Protein AF-A0A166VGP1-F1 (afdb_monomer)

Organism: NCBI:txid1759441

Foldseek 3Di:
DVLVVQLVPQVAQEDEDEPPDPDPLPDAAAREHANHAEYEYHEPVQQVQQRYAYANHAEYEYEYPDDPLVSNLVRHDAPSHVNHAEYEYEDDDLSNQVSVLVRCQQHQEYEYEDADDDPLVVLVSQQLFDPPPPPDPDDDPPPSRRRNLNHAEYEYAHYPDADDLQSVLVSLVVSVVSRRNHAEYAYAPVNVVPDDPVSVVSSVVRHHYHHDDPPDDPVCPPPPPDDD

Structure (mmCIF, N/CA/C/O backbone):
data_AF-A0A166VGP1-F1
#
_entry.id   AF-A0A166VGP1-F1
#
loop_
_atom_site.group_PDB
_atom_site.id
_atom_site.type_symbol
_atom_site.label_atom_id
_atom_site.label_alt_id
_atom_site.label_comp_id
_atom_site.label_asym_id
_atom_site.label_entity_id
_atom_site.label_seq_id
_atom_site.pdbx_PDB_ins_code
_atom_site.Cartn_x
_atom_site.Cartn_y
_atom_site.Cartn_z
_atom_site.occupancy
_atom_site.B_iso_or_equiv
_atom_site.auth_seq_id
_atom_site.auth_comp_id
_atom_site.auth_asym_id
_atom_site.auth_atom_id
_atom_site.pdbx_PDB_model_num
ATOM 1 N N . MET A 1 1 ? -25.774 3.492 18.528 1.00 59.16 1 MET A N 1
ATOM 2 C CA . MET A 1 1 ? -26.432 2.386 17.791 1.00 59.16 1 MET A CA 1
ATOM 3 C C . MET A 1 1 ? -25.504 1.661 16.819 1.00 59.16 1 MET A C 1
ATOM 5 O O . MET A 1 1 ? -25.372 0.458 16.980 1.00 59.16 1 MET A O 1
ATOM 9 N N . LEU A 1 2 ? -24.838 2.312 15.849 1.00 71.19 2 LEU A N 1
ATOM 10 C CA . LEU A 1 2 ? -23.921 1.588 14.941 1.00 71.19 2 LEU A CA 1
ATOM 11 C C . LEU A 1 2 ? -22.731 0.948 15.685 1.00 71.19 2 LEU A C 1
ATOM 13 O O . LEU A 1 2 ? -22.390 -0.198 15.416 1.00 71.19 2 LEU A O 1
ATOM 17 N N . GLY A 1 3 ? -22.141 1.663 16.650 1.00 71.94 3 GLY A N 1
ATOM 18 C CA . GLY A 1 3 ? -21.014 1.157 17.440 1.00 71.94 3 GLY A CA 1
ATOM 19 C C . GLY A 1 3 ? -21.340 -0.118 18.222 1.00 71.94 3 GLY A C 1
ATOM 20 O O . GLY A 1 3 ? -20.605 -1.094 18.119 1.00 71.94 3 GLY A O 1
ATOM 21 N N . ASP A 1 4 ? -22.469 -0.145 18.932 1.00 74.88 4 ASP A N 1
ATOM 22 C CA . ASP A 1 4 ? -22.885 -1.301 19.742 1.00 74.88 4 ASP A CA 1
ATOM 23 C C . ASP A 1 4 ? -23.141 -2.540 18.878 1.00 74.88 4 ASP A C 1
ATOM 25 O O . ASP A 1 4 ? -22.741 -3.649 19.229 1.00 74.88 4 ASP A O 1
ATOM 29 N N . PHE A 1 5 ? -23.748 -2.338 17.704 1.00 78.50 5 PHE A N 1
ATOM 30 C CA . PHE A 1 5 ? -23.967 -3.409 16.739 1.00 78.50 5 PHE A CA 1
ATOM 31 C C . PHE A 1 5 ? -22.644 -3.964 16.206 1.00 78.50 5 PHE A C 1
ATOM 33 O O . PHE A 1 5 ? -22.446 -5.174 16.203 1.00 78.50 5 PHE A O 1
ATOM 40 N N . LEU A 1 6 ? -21.716 -3.090 15.803 1.00 81.00 6 LEU A N 1
ATOM 41 C CA . LEU A 1 6 ? -20.400 -3.498 15.311 1.00 81.00 6 LEU A CA 1
ATOM 42 C C . LEU A 1 6 ? -19.598 -4.254 16.381 1.00 81.00 6 LEU A C 1
ATOM 44 O O . LEU A 1 6 ? -18.971 -5.264 16.068 1.00 81.00 6 LEU A O 1
ATOM 48 N N . MET A 1 7 ? -19.660 -3.819 17.641 1.00 82.00 7 MET A N 1
ATOM 49 C CA . MET A 1 7 ? -18.973 -4.484 18.756 1.00 82.00 7 MET A CA 1
ATOM 50 C C . MET A 1 7 ? -19.552 -5.866 19.093 1.00 82.00 7 MET A C 1
ATOM 52 O O . MET A 1 7 ? -18.820 -6.713 19.602 1.00 82.00 7 MET A O 1
ATOM 56 N N . ALA A 1 8 ? -20.823 -6.130 18.770 1.00 85.00 8 ALA A N 1
ATOM 57 C CA . ALA A 1 8 ? -21.433 -7.454 18.918 1.00 85.00 8 ALA A CA 1
ATOM 58 C C . ALA A 1 8 ? -20.976 -8.457 17.836 1.00 85.00 8 ALA A C 1
ATOM 60 O O . ALA A 1 8 ? -21.142 -9.669 17.992 1.00 85.00 8 ALA A O 1
ATOM 61 N N . LEU A 1 9 ? -20.375 -7.986 16.737 1.00 85.88 9 LEU A N 1
ATOM 62 C CA . LEU A 1 9 ? -19.904 -8.830 15.636 1.00 85.88 9 LEU A CA 1
ATOM 63 C C . LEU A 1 9 ? -18.488 -9.356 15.899 1.00 85.88 9 LEU A C 1
ATOM 65 O O . LEU A 1 9 ? -17.527 -9.018 15.209 1.00 85.88 9 LEU A O 1
ATOM 69 N N . HIS A 1 10 ? -18.342 -10.241 16.882 1.00 81.12 10 HIS A N 1
ATOM 70 C CA . HIS A 1 10 ? -17.031 -10.763 17.287 1.00 81.12 10 HIS A CA 1
ATOM 71 C C . HIS A 1 10 ? -16.282 -11.529 16.182 1.00 81.12 10 HIS A C 1
ATOM 73 O O . HIS A 1 10 ? -15.056 -11.596 16.218 1.00 81.12 10 HIS A O 1
ATOM 79 N N . SER A 1 11 ? -16.982 -12.083 15.189 1.00 87.94 11 SER A N 1
ATOM 80 C CA . SER A 1 11 ? -16.380 -12.789 14.046 1.00 87.94 11 SER A CA 1
ATOM 81 C C . SER A 1 11 ? -16.082 -11.883 12.844 1.00 87.94 11 SER A C 1
ATOM 83 O O . SER A 1 11 ? -15.680 -12.385 11.796 1.00 87.94 11 SER A O 1
ATOM 85 N N . LEU A 1 12 ? -16.284 -10.566 12.962 1.00 89.88 12 LEU A N 1
ATOM 86 C CA . LEU A 1 12 ? -16.054 -9.619 11.873 1.00 89.88 12 LEU A CA 1
ATOM 87 C C . LEU A 1 12 ? -14.556 -9.501 11.563 1.00 89.88 12 LEU A C 1
ATOM 89 O O . LEU A 1 12 ? -13.786 -8.961 12.355 1.00 89.88 12 LEU A O 1
ATOM 93 N N . THR A 1 13 ? -14.151 -9.988 10.391 1.00 91.44 13 THR A N 1
ATOM 94 C CA . THR A 1 13 ? -12.772 -9.884 9.883 1.00 91.44 13 THR A CA 1
ATOM 95 C C . THR A 1 13 ? -12.618 -8.834 8.786 1.00 91.44 13 THR A C 1
ATOM 97 O O . THR A 1 13 ? -11.510 -8.356 8.542 1.00 91.44 13 THR A O 1
ATOM 100 N N . HIS A 1 14 ? -13.722 -8.441 8.154 1.00 90.81 14 HIS A N 1
ATOM 101 C CA . HIS A 1 14 ? -13.762 -7.523 7.021 1.00 90.81 14 HIS A CA 1
ATOM 102 C C . HIS A 1 14 ? -14.869 -6.499 7.225 1.00 90.81 14 HIS A C 1
ATOM 104 O O . HIS A 1 14 ? -16.011 -6.876 7.485 1.00 90.81 14 HIS A O 1
ATOM 110 N N . 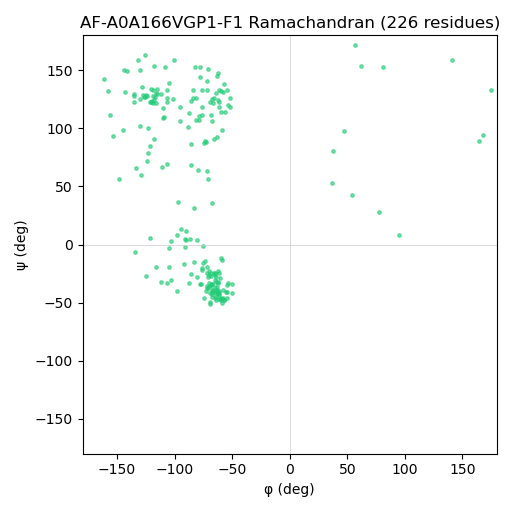LEU A 1 15 ? -14.546 -5.217 7.077 1.00 89.50 15 LEU A N 1
ATOM 111 C CA . LEU A 1 15 ? -15.508 -4.127 7.190 1.00 89.50 15 LEU A CA 1
ATOM 112 C C . LEU A 1 15 ? -15.306 -3.129 6.050 1.00 89.50 15 LEU A C 1
ATOM 114 O O . LEU A 1 15 ? -14.205 -2.626 5.836 1.00 89.50 15 LEU A O 1
ATOM 118 N N . GLU A 1 16 ? -16.385 -2.822 5.337 1.00 89.56 16 GLU A N 1
ATOM 119 C CA . GLU A 1 16 ? -16.427 -1.724 4.373 1.00 89.56 16 GLU A CA 1
ATOM 120 C C . GLU A 1 16 ? -17.435 -0.692 4.855 1.00 89.56 16 GLU A C 1
ATOM 122 O O . GLU A 1 16 ? -18.609 -1.010 5.043 1.00 89.56 16 GLU A O 1
ATOM 127 N N . LEU A 1 17 ? -16.978 0.540 5.051 1.00 84.94 17 LEU A N 1
ATOM 128 C CA . LEU A 1 17 ? -17.819 1.658 5.445 1.00 84.94 17 LEU A CA 1
ATOM 129 C C . LEU A 1 17 ? -17.821 2.690 4.331 1.00 84.94 17 LEU A C 1
ATOM 131 O O . LEU A 1 17 ? -16.766 3.106 3.856 1.00 84.94 17 LEU A O 1
ATOM 135 N N . ARG A 1 18 ? -19.026 3.108 3.949 1.00 78.69 18 ARG A N 1
ATOM 136 C CA . ARG A 1 18 ? -19.241 4.320 3.171 1.00 78.69 18 ARG A CA 1
ATOM 137 C C . ARG A 1 18 ? -19.905 5.333 4.079 1.00 78.69 18 ARG A C 1
ATOM 139 O O . ARG A 1 18 ? -21.056 5.149 4.475 1.00 78.69 18 ARG A O 1
ATOM 146 N N . VAL A 1 19 ? -19.152 6.351 4.449 1.00 66.31 19 VAL A N 1
ATOM 147 C CA . VAL A 1 19 ? -19.557 7.317 5.458 1.00 66.31 19 VAL A CA 1
ATOM 148 C C . VAL A 1 19 ? -20.177 8.499 4.735 1.00 66.31 19 VAL A C 1
ATOM 150 O O . VAL A 1 19 ? -19.494 9.270 4.081 1.00 66.31 19 VAL A O 1
ATOM 153 N N . ALA A 1 20 ? -21.500 8.625 4.801 1.00 60.75 20 ALA A N 1
ATOM 154 C CA . ALA A 1 20 ? -22.172 9.750 4.156 1.00 60.75 20 ALA A CA 1
ATOM 155 C C . ALA A 1 20 ? -22.029 11.067 4.945 1.00 60.75 20 ALA A C 1
ATOM 157 O O . ALA A 1 20 ? -22.220 12.104 4.326 1.00 60.75 20 ALA A O 1
ATOM 158 N N . CYS A 1 21 ? -21.751 10.985 6.256 1.00 54.19 21 CYS A N 1
ATOM 159 C CA . CYS A 1 21 ? -21.355 12.011 7.245 1.00 54.19 21 CYS A CA 1
ATOM 160 C C . CYS A 1 21 ? -21.319 11.285 8.615 1.00 54.19 21 CYS A C 1
ATOM 162 O O . CYS A 1 21 ? -22.313 10.607 8.914 1.00 54.19 21 CYS A O 1
ATOM 164 N N . PHE A 1 22 ? -20.294 11.404 9.478 1.00 53.47 22 PHE A N 1
ATOM 165 C CA . PHE A 1 22 ? -20.576 11.202 10.910 1.00 53.47 22 PHE A CA 1
ATOM 166 C C . PHE A 1 22 ? -21.161 12.507 11.444 1.00 53.47 22 PHE A C 1
ATOM 168 O O . PHE A 1 22 ? -20.626 13.593 11.258 1.00 53.47 22 PHE A O 1
ATOM 175 N N . LEU A 1 23 ? -22.324 12.416 12.076 1.00 49.16 23 LEU A N 1
ATOM 176 C CA . LEU A 1 23 ? -22.855 13.546 12.822 1.00 49.16 23 LEU A CA 1
ATOM 177 C C . LEU A 1 23 ? -22.078 13.635 14.140 1.00 49.16 23 LEU A C 1
ATOM 179 O O . LEU A 1 23 ? -22.115 12.690 14.927 1.00 49.16 23 LEU A O 1
ATOM 183 N N . ASP A 1 24 ? -21.389 14.760 14.332 1.00 52.16 24 ASP A N 1
ATOM 184 C CA . ASP A 1 24 ? -20.827 15.285 15.585 1.00 52.16 24 ASP A CA 1
ATOM 185 C C . ASP A 1 24 ? -20.239 14.210 16.530 1.00 52.16 24 ASP A C 1
ATOM 187 O O . ASP A 1 24 ? -20.865 13.728 17.482 1.00 52.16 24 ASP A O 1
ATOM 191 N N . THR A 1 25 ? -19.007 13.784 16.236 1.00 53.00 25 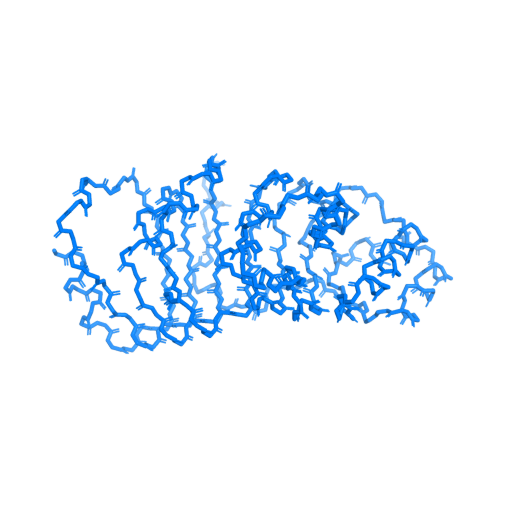THR A N 1
ATOM 192 C CA . THR A 1 25 ? -18.328 12.652 16.893 1.00 53.00 25 THR A CA 1
ATOM 193 C C . THR A 1 25 ? -17.699 12.975 18.245 1.00 53.00 25 THR A C 1
ATOM 195 O O . THR A 1 25 ? -17.075 12.096 18.843 1.00 53.00 25 THR A O 1
ATOM 198 N N . ALA A 1 26 ? -17.867 14.192 18.774 1.00 52.56 26 ALA A N 1
ATOM 199 C CA . ALA A 1 26 ? -17.231 14.633 20.020 1.00 52.56 26 ALA A CA 1
ATOM 200 C C . ALA A 1 26 ? -17.593 13.781 21.262 1.00 52.56 26 ALA A C 1
ATOM 202 O O . ALA A 1 26 ? -16.949 13.899 22.301 1.00 52.56 26 ALA A O 1
ATOM 203 N N . SER A 1 27 ? -18.600 12.904 21.166 1.00 54.59 27 SER A N 1
ATOM 204 C CA . SER A 1 27 ? -19.101 12.067 22.267 1.00 54.59 27 SER A CA 1
ATOM 205 C C . SER A 1 27 ? -19.048 10.551 22.016 1.00 54.59 27 SER A C 1
ATOM 207 O O . SER A 1 27 ? -19.548 9.778 22.836 1.00 54.59 27 SER A O 1
ATOM 209 N N . TRP A 1 28 ? -18.471 10.086 20.903 1.00 64.19 28 TRP A N 1
ATOM 210 C CA . TRP A 1 28 ? -18.556 8.669 20.535 1.00 64.19 28 TRP A CA 1
ATOM 211 C C . TRP A 1 28 ? -17.477 7.840 21.236 1.00 64.19 28 TRP A C 1
ATOM 213 O O . TRP A 1 28 ? -16.281 8.112 21.135 1.00 64.19 28 TRP A O 1
ATOM 223 N N . LEU A 1 29 ? -17.909 6.786 21.935 1.00 70.62 29 LEU A N 1
ATOM 224 C CA . LEU A 1 29 ? -17.006 5.793 22.511 1.00 70.62 29 LEU A CA 1
ATOM 225 C C . LEU A 1 29 ? -16.223 5.068 21.398 1.00 70.62 29 LEU A C 1
ATOM 227 O O . LEU A 1 29 ? -16.785 4.810 20.329 1.00 70.62 29 LEU A O 1
ATOM 231 N N . PRO A 1 30 ? -14.951 4.689 21.638 1.00 80.25 30 PRO A N 1
ATOM 232 C CA . PRO A 1 30 ? -14.176 3.924 20.669 1.00 80.25 30 PRO A CA 1
ATOM 233 C C . PRO A 1 30 ? -14.857 2.597 20.315 1.00 80.25 30 PRO A C 1
ATOM 235 O O . PRO A 1 30 ? -15.217 1.823 21.202 1.00 80.25 30 PRO A O 1
ATOM 238 N N . ILE A 1 31 ? -14.973 2.302 19.021 1.00 85.69 31 ILE A N 1
ATOM 239 C CA . ILE A 1 31 ? -15.524 1.039 18.519 1.00 85.69 31 ILE A CA 1
ATOM 240 C C . ILE A 1 31 ? -14.378 0.032 18.437 1.00 85.69 31 ILE A C 1
ATOM 242 O O . ILE A 1 31 ? -13.459 0.187 17.631 1.00 85.69 31 ILE A O 1
ATOM 246 N N . VAL A 1 32 ? -14.421 -1.004 19.274 1.00 88.25 32 VAL A N 1
ATOM 247 C CA . VAL A 1 32 ? -13.373 -2.031 19.332 1.00 88.25 32 VAL A CA 1
ATOM 248 C C . VAL A 1 32 ? -13.763 -3.229 18.473 1.00 88.25 32 VAL A C 1
ATOM 250 O O . VAL A 1 32 ? -14.749 -3.907 18.750 1.00 88.25 32 VAL A O 1
ATOM 253 N N . LEU A 1 33 ? -12.956 -3.517 17.452 1.00 89.56 33 LEU A N 1
ATOM 254 C CA . LEU A 1 33 ? -13.156 -4.627 16.519 1.00 89.56 33 LEU A CA 1
ATOM 255 C C . LEU A 1 33 ? -11.939 -5.565 16.558 1.00 89.56 33 LEU A C 1
ATOM 257 O O . LEU A 1 33 ? -11.013 -5.427 15.757 1.00 89.56 33 LEU A O 1
ATOM 261 N N . PRO A 1 34 ? -11.894 -6.520 17.506 1.00 86.50 34 PRO A N 1
ATOM 262 C CA . PRO A 1 34 ? -10.667 -7.243 17.845 1.00 86.50 34 PRO A CA 1
ATOM 263 C C . PRO A 1 34 ? -10.188 -8.209 16.756 1.00 86.50 34 PRO A C 1
ATOM 265 O O . PRO A 1 34 ? -8.996 -8.491 16.682 1.00 86.50 34 PRO A O 1
ATOM 268 N N . ASN A 1 35 ? -11.093 -8.718 15.917 1.00 90.94 35 ASN A N 1
ATOM 269 C CA . ASN A 1 35 ? -10.771 -9.674 14.854 1.00 90.94 35 ASN A CA 1
ATOM 270 C C . ASN A 1 35 ? -10.734 -9.049 13.457 1.00 90.94 35 ASN A C 1
ATOM 272 O O . ASN A 1 35 ? -10.486 -9.765 12.487 1.00 90.94 35 ASN A O 1
ATOM 276 N N . LEU A 1 36 ? -10.934 -7.732 13.356 1.00 92.38 36 LEU A N 1
ATOM 277 C CA . LEU A 1 36 ? -10.913 -7.031 12.083 1.00 92.38 36 LEU A CA 1
ATOM 278 C C . LEU A 1 36 ? -9.506 -7.078 11.482 1.00 92.38 36 LEU A C 1
ATOM 280 O O . LEU A 1 36 ? -8.539 -6.681 12.127 1.00 92.38 36 LEU A O 1
ATOM 284 N N . GLN A 1 37 ? -9.411 -7.556 10.244 1.00 92.69 37 GLN A N 1
ATOM 285 C CA . GLN A 1 37 ? -8.169 -7.677 9.477 1.00 92.69 37 GLN A CA 1
ATOM 286 C C . GLN A 1 37 ? -8.140 -6.719 8.286 1.00 92.69 37 GLN A C 1
ATOM 288 O O . GLN A 1 37 ? -7.070 -6.225 7.933 1.00 92.69 37 GLN A O 1
ATOM 293 N N . PHE A 1 38 ? -9.300 -6.438 7.692 1.00 91.56 38 PHE A N 1
ATOM 294 C CA . PHE A 1 38 ? -9.448 -5.535 6.558 1.00 91.56 38 PHE A CA 1
ATOM 295 C C . PHE A 1 38 ? -10.472 -4.444 6.868 1.00 91.56 38 PHE A C 1
ATOM 297 O O . PHE A 1 38 ? -11.607 -4.747 7.246 1.00 91.56 38 PHE A O 1
ATOM 304 N N . LEU A 1 39 ? -10.088 -3.188 6.646 1.00 90.38 39 LEU A N 1
ATOM 305 C CA . LEU A 1 39 ? -10.976 -2.035 6.730 1.00 90.38 39 LEU A CA 1
ATOM 306 C C . LEU A 1 39 ? -10.918 -1.237 5.429 1.00 90.38 39 LEU A C 1
ATOM 308 O O . LEU A 1 39 ? -9.845 -0.822 4.996 1.00 90.38 39 LEU A O 1
ATOM 312 N N . LYS A 1 40 ? -12.078 -0.978 4.832 1.00 89.19 40 LYS A N 1
ATOM 313 C CA . LYS A 1 40 ? -12.236 -0.003 3.753 1.00 89.19 40 LYS A CA 1
ATOM 314 C C . LYS A 1 40 ? -13.057 1.173 4.246 1.00 89.19 40 LYS A C 1
ATOM 316 O O . LYS A 1 40 ? -14.158 0.971 4.756 1.00 89.19 40 LYS A O 1
ATOM 321 N N . LEU A 1 41 ? -12.537 2.372 4.024 1.00 86.25 41 LEU A N 1
ATOM 322 C CA . LEU A 1 41 ? -13.207 3.632 4.315 1.00 86.25 41 LEU A CA 1
ATOM 323 C C . LEU A 1 41 ? -13.389 4.406 3.011 1.00 86.25 41 LEU A C 1
ATOM 325 O O . LEU A 1 41 ? -12.421 4.670 2.295 1.00 86.25 41 LEU A O 1
ATOM 329 N N . ASP A 1 42 ? -14.641 4.714 2.707 1.00 82.44 42 ASP A N 1
ATOM 330 C CA . ASP A 1 42 ? -15.070 5.555 1.596 1.00 82.44 42 ASP A CA 1
ATOM 331 C C . ASP A 1 42 ? -15.748 6.791 2.183 1.00 82.44 42 ASP A C 1
ATOM 333 O O . ASP A 1 42 ? -16.636 6.633 3.027 1.00 82.44 42 ASP A O 1
ATOM 337 N N . ASP A 1 43 ? -15.340 7.976 1.725 1.00 72.31 43 ASP A N 1
ATOM 338 C CA . ASP A 1 43 ? -15.795 9.279 2.236 1.00 72.31 43 ASP A CA 1
ATOM 339 C C . ASP A 1 43 ? -15.456 9.525 3.743 1.00 72.31 43 ASP A C 1
ATOM 341 O O . ASP A 1 43 ? -15.231 8.586 4.502 1.00 72.31 43 ASP A O 1
ATOM 345 N N . ASP A 1 44 ? -15.310 10.791 4.174 1.00 69.38 44 ASP A N 1
ATOM 346 C CA . ASP A 1 44 ? -15.113 11.238 5.581 1.00 69.38 44 ASP A CA 1
ATOM 347 C C . ASP A 1 44 ? -14.244 10.330 6.488 1.00 69.38 44 ASP A C 1
ATOM 349 O O . ASP A 1 44 ? -14.605 9.912 7.590 1.00 69.38 44 ASP A O 1
ATOM 353 N N . ILE A 1 45 ? -13.034 10.031 6.005 1.00 74.75 45 ILE A N 1
ATOM 354 C CA . ILE A 1 45 ? -12.096 9.053 6.585 1.00 74.75 45 ILE A CA 1
ATOM 355 C C . ILE A 1 45 ? -11.637 9.426 8.005 1.00 74.75 45 ILE A C 1
ATOM 357 O O . ILE A 1 45 ? -11.367 8.544 8.822 1.00 74.75 45 ILE A O 1
ATOM 361 N N . ALA A 1 46 ? -11.523 10.723 8.295 1.00 75.06 46 ALA A N 1
ATOM 362 C CA . ALA A 1 46 ? -10.958 11.235 9.539 1.00 75.06 46 ALA A CA 1
ATOM 363 C C . ALA A 1 46 ? -11.721 10.726 10.777 1.00 75.06 46 ALA A C 1
ATOM 365 O O . ALA A 1 46 ? -11.145 10.158 11.703 1.00 75.06 46 ALA A O 1
ATOM 366 N N . GLU A 1 47 ? -13.040 10.852 10.772 1.00 73.62 47 GLU A N 1
ATOM 367 C CA . GLU A 1 47 ? -13.872 10.473 11.913 1.00 73.62 47 GLU A CA 1
ATOM 368 C C . GLU A 1 47 ? -13.858 8.956 12.146 1.00 73.62 47 GLU A C 1
ATOM 370 O O . GLU A 1 47 ? -13.654 8.494 13.271 1.00 73.62 47 GLU A O 1
ATOM 375 N N . ALA A 1 48 ? -13.950 8.162 11.073 1.00 77.38 48 ALA A N 1
ATOM 376 C CA . ALA A 1 48 ? -13.876 6.704 11.161 1.00 77.38 48 ALA A CA 1
ATOM 377 C C . ALA A 1 48 ? -12.532 6.224 11.727 1.00 77.38 48 ALA A C 1
ATOM 379 O O . ALA A 1 48 ? -12.499 5.328 12.578 1.00 77.38 48 ALA A O 1
ATOM 380 N N . LEU A 1 49 ? -11.426 6.822 11.271 1.00 80.06 49 LEU A N 1
ATOM 381 C CA . LEU A 1 49 ? -10.097 6.507 11.785 1.00 80.06 49 LEU A CA 1
ATOM 382 C C . LEU A 1 49 ? -9.978 6.866 13.267 1.00 80.06 49 LEU A C 1
ATOM 384 O O . LEU A 1 49 ? -9.375 6.106 14.014 1.00 80.06 49 LEU A O 1
ATOM 388 N N . HIS A 1 50 ? -10.592 7.958 13.725 1.00 78.06 50 HIS A N 1
ATOM 389 C CA . HIS A 1 50 ? -10.551 8.348 15.134 1.00 78.06 50 HIS A CA 1
ATOM 390 C C . HIS A 1 50 ? -11.294 7.365 16.057 1.00 78.06 50 HIS A C 1
ATOM 392 O O . HIS A 1 50 ? -10.828 7.049 17.156 1.00 78.06 50 HIS A O 1
ATOM 398 N N . THR A 1 51 ? -12.439 6.845 15.617 1.00 80.00 51 THR A N 1
ATOM 399 C CA . THR A 1 51 ? -13.316 6.035 16.474 1.00 80.00 51 THR A CA 1
ATOM 400 C C . THR A 1 51 ? -12.957 4.546 16.481 1.00 80.00 51 THR A C 1
ATOM 402 O O . THR A 1 51 ? -13.137 3.881 17.504 1.00 80.00 51 THR A O 1
ATOM 405 N N . ILE A 1 52 ? -12.460 3.989 15.374 1.00 86.00 52 ILE A N 1
ATOM 406 C CA . ILE A 1 52 ? -12.245 2.540 15.243 1.00 86.00 52 ILE A CA 1
ATOM 407 C C . ILE A 1 52 ? -10.903 2.119 15.854 1.00 86.00 52 ILE A C 1
ATOM 409 O O . ILE A 1 52 ? -9.852 2.693 15.578 1.00 86.00 52 ILE A O 1
ATOM 413 N N . ARG A 1 53 ? -10.924 1.049 16.654 1.00 87.62 53 ARG A N 1
ATOM 414 C CA . ARG A 1 53 ? -9.728 0.378 17.180 1.00 87.62 53 ARG A CA 1
ATOM 415 C C . ARG A 1 53 ? -9.707 -1.077 16.740 1.00 87.62 53 ARG A C 1
ATOM 417 O O . ARG A 1 53 ? -10.621 -1.836 17.062 1.00 87.62 53 ARG A O 1
ATOM 424 N N . ALA A 1 54 ? -8.641 -1.475 16.050 1.00 90.19 54 ALA A N 1
ATOM 425 C CA . ALA A 1 54 ? -8.492 -2.831 15.531 1.00 90.19 54 ALA A CA 1
ATOM 426 C C . ALA A 1 54 ? -7.023 -3.277 15.580 1.00 90.19 54 ALA A C 1
ATOM 428 O O . ALA A 1 54 ? -6.213 -2.959 14.711 1.00 90.19 54 ALA A O 1
ATOM 429 N N . THR A 1 55 ? -6.668 -4.047 16.610 1.00 90.00 55 THR A N 1
ATOM 430 C CA . THR A 1 55 ? -5.277 -4.460 16.864 1.00 90.00 55 THR A CA 1
ATOM 431 C C . THR A 1 55 ? -4.751 -5.497 15.878 1.00 90.00 55 THR A C 1
ATOM 433 O O . THR A 1 55 ? -3.543 -5.580 15.684 1.00 90.00 55 THR A O 1
ATOM 436 N N . ARG A 1 56 ? -5.639 -6.274 15.247 1.00 91.62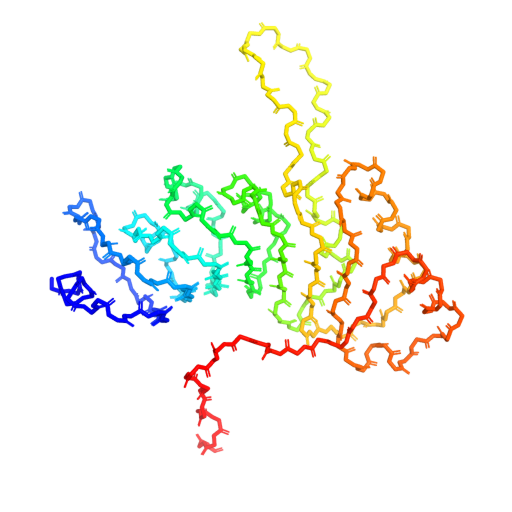 56 ARG A N 1
ATOM 437 C CA . ARG A 1 56 ? -5.303 -7.310 14.255 1.00 91.62 56 ARG A CA 1
ATOM 438 C C . ARG A 1 56 ? -5.464 -6.836 12.811 1.00 91.62 56 ARG A C 1
ATOM 440 O O . ARG A 1 56 ? -5.380 -7.656 11.900 1.00 91.62 56 ARG A O 1
ATOM 447 N N . MET A 1 57 ? -5.709 -5.542 12.604 1.00 91.81 57 MET A N 1
ATOM 448 C CA . MET A 1 57 ? -5.928 -4.991 11.273 1.00 91.81 57 MET A CA 1
ATOM 449 C C . MET A 1 57 ? -4.629 -5.016 10.477 1.00 91.81 57 MET A C 1
ATOM 451 O O . MET A 1 57 ? -3.639 -4.441 10.913 1.00 91.81 57 MET A O 1
ATOM 455 N N . VAL A 1 58 ? -4.647 -5.675 9.320 1.00 92.81 58 VAL A N 1
ATOM 456 C CA . VAL A 1 58 ? -3.479 -5.864 8.447 1.00 92.81 58 VAL A CA 1
ATOM 457 C C . VAL A 1 58 ? -3.577 -4.991 7.203 1.00 92.81 58 VAL A C 1
ATOM 459 O O . VAL A 1 58 ? -2.550 -4.516 6.715 1.00 92.81 58 VAL A O 1
ATOM 462 N N . VAL A 1 59 ? -4.798 -4.764 6.705 1.00 93.12 59 VAL A N 1
ATOM 463 C CA . VAL A 1 59 ? -5.063 -4.044 5.457 1.00 93.12 59 VAL A CA 1
ATOM 464 C C . VAL A 1 59 ? -6.002 -2.863 5.699 1.00 93.12 59 VAL A C 1
ATOM 466 O O . VAL A 1 59 ? -7.098 -3.035 6.236 1.00 93.12 59 VAL A O 1
ATOM 469 N N . LEU A 1 60 ? -5.596 -1.680 5.240 1.00 91.25 60 LEU A N 1
ATOM 470 C CA . LEU A 1 60 ? -6.421 -0.472 5.205 1.00 91.25 60 LEU A CA 1
ATOM 471 C C . LEU A 1 60 ? -6.573 0.002 3.760 1.00 91.25 60 LEU A C 1
ATOM 473 O O . LEU A 1 60 ? -5.577 0.258 3.087 1.00 91.25 60 LEU A O 1
ATOM 477 N N . LEU A 1 61 ? -7.811 0.135 3.289 1.00 89.25 61 LEU A N 1
ATOM 478 C CA . LEU A 1 61 ? -8.148 0.722 1.997 1.00 89.25 61 LEU A CA 1
ATOM 479 C C . LEU A 1 61 ? -8.835 2.069 2.204 1.00 89.25 61 LEU A C 1
ATOM 481 O O . LEU A 1 61 ? -9.937 2.129 2.745 1.00 89.25 61 LEU A O 1
ATOM 485 N N . LEU A 1 62 ? -8.212 3.135 1.718 1.00 86.62 62 LEU A N 1
ATOM 486 C CA . LEU A 1 62 ? -8.765 4.482 1.763 1.00 86.62 62 LEU A CA 1
ATOM 487 C C . LEU A 1 62 ? -9.222 4.906 0.363 1.00 86.62 62 LEU A C 1
ATOM 489 O O . LEU A 1 62 ? -8.463 4.833 -0.609 1.00 86.62 62 LEU A O 1
ATOM 493 N N . VAL A 1 63 ? -10.485 5.324 0.270 1.00 81.06 63 VAL A N 1
ATOM 494 C CA . VAL A 1 63 ? -11.129 5.841 -0.945 1.00 81.06 63 VAL A CA 1
ATOM 495 C C . VAL A 1 63 ? -11.673 7.242 -0.639 1.00 81.06 63 VAL A C 1
ATOM 497 O O . VAL A 1 63 ? -12.845 7.408 -0.321 1.00 81.06 63 VAL A O 1
ATOM 500 N N . PRO A 1 64 ? -10.811 8.263 -0.643 1.00 71.69 64 PRO A N 1
ATOM 501 C CA . PRO A 1 64 ? -11.216 9.624 -0.335 1.00 71.69 64 PRO A CA 1
ATOM 502 C C . PRO A 1 64 ? -11.920 10.285 -1.521 1.00 71.69 64 PRO A C 1
ATOM 504 O O . PRO A 1 64 ? -11.503 10.130 -2.666 1.00 71.69 64 PRO A O 1
ATOM 507 N N . ARG A 1 65 ? -12.932 11.115 -1.241 1.00 64.44 65 ARG A N 1
ATOM 508 C CA . ARG A 1 65 ? -13.415 12.129 -2.198 1.00 64.44 65 ARG A CA 1
ATOM 509 C C . ARG A 1 65 ? -12.513 13.361 -2.263 1.00 64.44 65 ARG A C 1
ATOM 511 O O . ARG A 1 65 ? -12.397 13.973 -3.317 1.00 64.44 65 ARG A O 1
ATOM 518 N N . SER A 1 66 ? -11.915 13.728 -1.131 1.00 60.94 66 SER A N 1
ATOM 519 C CA . SER A 1 66 ? -10.942 14.810 -0.976 1.00 60.94 66 SER A CA 1
ATOM 520 C C . SER A 1 66 ? -10.104 14.498 0.263 1.00 60.94 66 SER A C 1
ATOM 522 O O . SER A 1 66 ? -10.633 14.482 1.375 1.00 60.94 66 SER A O 1
ATOM 524 N N . LEU A 1 67 ? -8.823 14.171 0.088 1.00 58.34 67 LEU A N 1
ATOM 525 C CA . LEU A 1 67 ? -7.896 14.096 1.214 1.00 58.34 67 LEU A CA 1
ATOM 526 C C . LEU A 1 67 ? -7.483 15.522 1.559 1.00 58.34 67 LEU A C 1
ATOM 528 O O . LEU A 1 67 ? -6.712 16.151 0.843 1.00 58.34 67 LEU A O 1
ATOM 532 N N . VAL A 1 68 ? -7.984 16.035 2.677 1.00 60.28 68 VAL A N 1
ATOM 533 C CA . VAL A 1 68 ? -7.277 17.106 3.372 1.00 60.28 68 VAL A CA 1
ATOM 534 C C . VAL A 1 68 ? -6.327 16.391 4.322 1.00 60.28 68 VAL A C 1
ATOM 536 O O . VAL A 1 68 ? -6.754 15.858 5.345 1.00 60.28 68 VAL A O 1
ATOM 539 N N . ALA A 1 69 ? -5.051 16.296 3.943 1.00 59.03 69 ALA A N 1
ATOM 540 C CA . ALA A 1 69 ? -4.030 15.547 4.680 1.00 59.03 69 ALA A CA 1
ATOM 541 C C . ALA A 1 69 ? -3.998 15.914 6.184 1.00 59.03 69 ALA A C 1
ATOM 543 O O . ALA A 1 69 ? -3.853 15.048 7.048 1.00 59.03 69 ALA A O 1
ATOM 544 N N . GLU A 1 70 ? -4.270 17.181 6.512 1.00 59.38 70 GLU A N 1
ATOM 545 C CA . GLU A 1 70 ? -4.418 17.674 7.888 1.00 59.38 70 GLU A CA 1
ATOM 546 C C . GLU A 1 70 ? -5.519 16.955 8.688 1.00 59.38 70 GLU A C 1
ATOM 548 O O . GLU A 1 70 ? -5.331 16.633 9.862 1.00 59.38 70 GLU A O 1
ATOM 553 N N . SER A 1 71 ? -6.653 16.629 8.065 1.00 63.81 71 SER A N 1
ATOM 554 C CA . SER A 1 71 ? -7.759 15.931 8.729 1.00 63.81 71 SER A CA 1
ATOM 555 C C . SER A 1 71 ? -7.389 14.491 9.092 1.00 63.81 71 SER A C 1
ATOM 557 O O . SER A 1 71 ? -7.776 14.006 10.153 1.00 63.81 71 SER A O 1
ATOM 559 N N . VAL A 1 72 ? -6.588 13.812 8.262 1.00 63.41 72 VAL A N 1
ATOM 560 C CA . VAL A 1 72 ? -6.065 12.465 8.567 1.00 63.41 72 VAL A CA 1
ATOM 561 C C . VAL A 1 72 ? -5.009 12.528 9.673 1.00 63.41 72 VAL A C 1
ATOM 563 O O . VAL A 1 72 ? -4.983 11.662 10.555 1.00 63.41 72 VAL A O 1
ATOM 566 N N . LEU A 1 73 ? -4.170 13.574 9.672 1.00 61.91 73 LEU A N 1
ATOM 567 C CA . LEU A 1 73 ? -3.213 13.817 10.750 1.00 61.91 73 LEU A CA 1
ATOM 568 C C . LEU A 1 73 ? -3.905 14.036 12.101 1.00 61.91 73 LEU A C 1
ATOM 570 O O . LEU A 1 73 ? -3.451 13.497 13.112 1.00 61.91 73 LEU A O 1
ATOM 574 N N . ALA A 1 74 ? -4.999 14.792 12.130 1.00 62.97 74 ALA A N 1
ATOM 575 C CA . ALA A 1 74 ? -5.756 15.037 13.356 1.00 62.97 74 ALA A CA 1
ATOM 576 C C . ALA A 1 74 ? -6.532 13.793 13.830 1.00 62.97 74 ALA A C 1
ATOM 578 O O . ALA A 1 74 ? -6.639 13.543 15.029 1.00 62.97 74 ALA A O 1
ATOM 579 N N . ALA A 1 75 ? -7.041 12.993 12.893 1.00 64.12 75 ALA A N 1
ATOM 580 C CA . ALA A 1 75 ? -7.911 11.851 13.158 1.00 64.12 75 ALA A CA 1
ATOM 581 C C . ALA A 1 75 ? -7.238 10.661 13.847 1.00 64.12 75 ALA A C 1
ATOM 583 O O . ALA A 1 75 ? -7.760 10.110 14.819 1.00 64.12 75 ALA A O 1
ATOM 584 N N . VAL A 1 76 ? -6.095 10.226 13.313 1.00 63.41 76 VAL A N 1
ATOM 585 C CA . VAL A 1 76 ? -5.450 8.985 13.753 1.00 63.41 76 VAL A CA 1
ATOM 586 C C . VAL A 1 76 ? -4.651 9.264 15.017 1.00 63.41 76 VAL A C 1
ATOM 588 O O . VAL A 1 76 ? -3.581 9.880 14.968 1.00 63.41 76 VAL A O 1
ATOM 591 N N . MET A 1 77 ? -5.139 8.783 16.158 1.00 61.81 77 MET A N 1
ATOM 592 C CA . MET A 1 77 ? -4.331 8.747 17.376 1.00 61.81 77 MET A CA 1
ATOM 593 C C . MET A 1 77 ? -3.234 7.687 17.248 1.00 61.81 77 MET A C 1
ATOM 595 O O . MET A 1 77 ? -3.406 6.673 16.567 1.00 61.81 77 MET A O 1
ATOM 599 N N . ASN A 1 78 ? -2.108 7.897 17.934 1.00 60.34 78 ASN A N 1
ATOM 600 C CA . ASN A 1 78 ? -0.998 6.947 17.926 1.00 60.34 78 ASN A CA 1
ATOM 601 C C . ASN A 1 78 ? -1.499 5.528 18.269 1.00 60.34 78 ASN A C 1
ATOM 603 O O . ASN A 1 78 ? -2.110 5.317 19.317 1.00 60.34 78 ASN A O 1
ATOM 607 N N . ASN A 1 79 ? -1.187 4.558 17.400 1.00 65.88 79 ASN A N 1
ATOM 608 C CA . ASN A 1 79 ? -1.305 3.116 17.650 1.00 65.88 79 ASN A CA 1
ATOM 609 C C . ASN A 1 79 ? -2.713 2.467 17.582 1.00 65.88 79 ASN A C 1
ATOM 611 O O . ASN A 1 79 ? -2.944 1.443 18.223 1.00 65.88 79 ASN A O 1
ATOM 615 N N . GLN A 1 80 ? -3.661 2.999 16.800 1.00 80.81 80 GLN A N 1
ATOM 616 C CA . GLN A 1 80 ? -4.980 2.351 16.602 1.00 80.81 80 GLN A CA 1
ATOM 617 C C . GLN A 1 80 ? -4.918 1.034 15.811 1.00 80.81 80 GLN A C 1
ATOM 619 O O . GLN A 1 80 ? -5.766 0.156 16.002 1.00 80.81 80 GLN A O 1
ATOM 624 N N . PHE A 1 81 ? -3.901 0.898 14.955 1.00 88.69 81 PHE A N 1
ATOM 625 C CA . PHE A 1 81 ? -3.721 -0.229 14.038 1.00 88.69 81 PHE A CA 1
ATOM 626 C C . PHE A 1 81 ? -2.277 -0.762 14.080 1.00 88.69 81 PHE A C 1
ATOM 628 O O . PHE A 1 81 ? -1.540 -0.647 13.102 1.00 88.69 81 PHE A O 1
ATOM 635 N N . PRO A 1 82 ? -1.833 -1.327 15.218 1.00 88.56 82 PRO A N 1
ATOM 636 C CA . PRO A 1 82 ? -0.448 -1.765 15.414 1.00 88.56 82 PRO A CA 1
ATOM 637 C C . PRO A 1 82 ? 0.013 -2.852 14.431 1.00 88.56 82 PRO A C 1
ATOM 639 O O . PRO A 1 82 ? 1.200 -2.938 14.134 1.00 88.56 82 PRO A O 1
ATOM 642 N N . ALA A 1 83 ? -0.903 -3.691 13.936 1.00 92.31 83 ALA A N 1
ATOM 643 C CA . ALA A 1 83 ? -0.594 -4.765 12.991 1.00 92.31 83 ALA A CA 1
ATOM 644 C C . ALA A 1 83 ? -0.693 -4.341 11.514 1.00 92.31 83 ALA A C 1
ATOM 646 O O . ALA A 1 83 ? -0.549 -5.192 10.634 1.00 92.31 83 ALA A O 1
ATOM 647 N N . LEU A 1 84 ? -0.955 -3.059 11.229 1.00 93.12 84 LEU A N 1
ATOM 648 C CA . LEU A 1 84 ? -1.178 -2.590 9.867 1.00 93.12 84 LEU A CA 1
ATOM 649 C C . LEU A 1 84 ? 0.109 -2.706 9.045 1.00 93.12 84 LEU A C 1
ATOM 651 O O . LEU A 1 84 ? 1.127 -2.101 9.374 1.00 93.12 84 LEU A O 1
ATOM 655 N N . GLN A 1 85 ? 0.038 -3.464 7.953 1.00 94.38 85 GLN A N 1
ATOM 656 C CA . GLN A 1 85 ? 1.180 -3.750 7.079 1.00 94.38 85 GLN A CA 1
ATOM 657 C C . GLN A 1 85 ? 0.908 -3.377 5.625 1.00 94.38 85 GLN A C 1
ATOM 659 O O . GLN A 1 85 ? 1.843 -3.082 4.883 1.00 94.38 85 GLN A O 1
ATOM 664 N N . HIS A 1 86 ? -0.353 -3.388 5.197 1.00 93.88 86 HIS A N 1
ATOM 665 C CA . HIS A 1 86 ? -0.734 -3.122 3.818 1.00 93.88 86 HIS A CA 1
ATOM 666 C C . HIS A 1 86 ? -1.686 -1.941 3.755 1.00 93.88 86 HIS A C 1
ATOM 668 O O . HIS A 1 86 ? -2.767 -1.938 4.340 1.00 93.88 86 HIS A O 1
ATOM 674 N N . LEU A 1 87 ? -1.277 -0.940 2.997 1.00 92.00 87 LEU A N 1
ATOM 675 C CA . LEU A 1 87 ? -2.027 0.277 2.809 1.00 92.00 87 LEU A CA 1
ATOM 676 C C . LEU A 1 87 ? -2.390 0.429 1.329 1.00 92.00 87 LEU A C 1
ATOM 678 O O . LEU A 1 87 ? -1.530 0.348 0.448 1.00 92.00 87 LEU A O 1
ATOM 682 N N . ILE A 1 88 ? -3.682 0.580 1.054 1.00 89.38 88 ILE A N 1
ATOM 683 C CA . ILE A 1 88 ? -4.241 0.683 -0.291 1.00 89.38 88 ILE A CA 1
ATOM 684 C C . ILE A 1 88 ? -4.931 2.035 -0.426 1.00 89.38 88 ILE A C 1
ATOM 686 O O . ILE A 1 88 ? -5.749 2.407 0.413 1.00 89.38 88 ILE A O 1
ATOM 690 N N . PHE A 1 89 ? -4.667 2.728 -1.524 1.00 84.06 89 PHE A N 1
ATOM 691 C CA . PHE A 1 89 ? -5.262 4.026 -1.807 1.00 84.06 89 PHE A CA 1
ATOM 692 C C . PHE A 1 89 ? -5.852 4.096 -3.188 1.00 84.06 89 PHE A C 1
ATOM 694 O O . PHE A 1 89 ? -5.338 3.479 -4.125 1.00 84.06 89 PHE A O 1
ATOM 701 N N . ARG A 1 90 ? -6.886 4.920 -3.306 1.00 79.38 90 ARG A N 1
ATOM 702 C CA . ARG A 1 90 ? -7.370 5.441 -4.573 1.00 79.38 90 ARG A CA 1
ATOM 703 C C . ARG A 1 90 ? -7.185 6.958 -4.593 1.00 79.38 90 ARG A C 1
ATOM 705 O O . ARG A 1 90 ? -7.500 7.586 -3.599 1.00 79.38 90 ARG A O 1
ATOM 712 N N . ASP A 1 91 ? -6.661 7.475 -5.701 1.00 70.06 91 ASP A N 1
ATOM 713 C CA . ASP A 1 91 ? -6.495 8.896 -6.049 1.00 70.06 91 ASP A CA 1
ATOM 714 C C . ASP A 1 91 ? -5.878 9.785 -4.932 1.00 70.06 91 ASP A C 1
ATOM 716 O O . ASP A 1 91 ? -6.577 10.244 -4.036 1.00 70.06 91 ASP A O 1
ATOM 720 N N . PHE A 1 92 ? -4.559 10.046 -4.976 1.00 67.94 92 PHE A N 1
ATOM 721 C CA . PHE A 1 92 ? -3.834 10.829 -3.958 1.00 67.94 92 PHE A CA 1
ATOM 722 C C . PHE A 1 92 ? -2.933 11.910 -4.571 1.00 67.94 92 PHE A C 1
ATOM 724 O O . PHE A 1 92 ? -2.500 11.801 -5.721 1.00 67.94 92 PHE A O 1
ATOM 731 N N . SER A 1 93 ? -2.603 12.921 -3.767 1.00 68.75 93 SER A N 1
ATOM 732 C CA . SER A 1 93 ? -1.587 13.944 -4.036 1.00 68.75 93 SER A CA 1
ATOM 733 C C . SER A 1 93 ? -0.273 13.651 -3.296 1.00 68.75 93 SER A C 1
ATOM 735 O O . SER A 1 93 ? -0.258 12.936 -2.297 1.00 68.75 93 SER A O 1
ATOM 737 N N . HIS A 1 94 ? 0.849 14.220 -3.753 1.00 67.75 94 HIS A N 1
ATOM 738 C CA . HIS A 1 94 ? 2.169 14.021 -3.128 1.00 67.75 94 HIS A CA 1
ATOM 739 C C . HIS A 1 94 ? 2.153 14.251 -1.603 1.00 67.75 94 HIS A C 1
ATOM 741 O O . HIS A 1 94 ? 2.700 13.444 -0.856 1.00 67.75 94 HIS A O 1
ATOM 747 N N . ASN A 1 95 ? 1.448 15.294 -1.153 1.00 69.50 95 ASN A N 1
ATOM 748 C CA . ASN A 1 95 ? 1.353 15.679 0.257 1.00 69.50 95 ASN A CA 1
ATOM 749 C C . ASN A 1 95 ? 0.637 14.630 1.124 1.00 69.50 95 ASN A C 1
ATOM 751 O O . ASN A 1 95 ? 0.872 14.555 2.330 1.00 69.50 95 ASN A O 1
ATOM 755 N N . ASP A 1 96 ? -0.226 13.807 0.526 1.00 75.88 96 ASP A N 1
ATOM 756 C CA . ASP A 1 96 ? -0.979 12.799 1.265 1.00 75.88 96 ASP A CA 1
ATOM 757 C C . ASP A 1 96 ? -0.074 11.653 1.721 1.00 75.88 96 ASP A C 1
ATOM 759 O O . ASP A 1 96 ? -0.231 11.147 2.832 1.00 75.88 96 ASP A O 1
ATOM 763 N N . LEU A 1 97 ? 0.903 11.246 0.902 1.00 79.06 97 LEU A N 1
ATOM 764 C CA . LEU A 1 97 ? 1.778 10.123 1.250 1.00 79.06 97 LEU A CA 1
ATOM 765 C C . LEU A 1 97 ? 2.717 10.447 2.408 1.00 79.06 97 LEU A C 1
ATOM 767 O O . LEU A 1 97 ? 2.941 9.568 3.235 1.00 79.06 97 LEU A O 1
ATOM 771 N N . ASP A 1 98 ? 3.208 11.682 2.515 1.00 79.56 98 ASP A N 1
ATOM 772 C CA . ASP A 1 98 ? 4.030 12.109 3.654 1.00 79.56 98 ASP A CA 1
ATOM 773 C C . ASP A 1 98 ? 3.255 11.972 4.968 1.00 79.56 98 ASP A C 1
ATOM 775 O O . ASP A 1 98 ? 3.731 11.369 5.935 1.00 79.56 98 ASP A O 1
ATOM 779 N N . VAL A 1 99 ? 2.013 12.457 4.980 1.00 79.06 99 VAL A N 1
ATOM 780 C CA . VAL A 1 99 ? 1.099 12.334 6.120 1.00 79.06 99 VAL A CA 1
ATOM 781 C C . VAL A 1 99 ? 0.831 10.875 6.473 1.00 79.06 99 VAL A C 1
ATOM 783 O O . VAL A 1 99 ? 0.888 10.477 7.640 1.00 79.06 99 VAL A O 1
ATOM 786 N N . LEU A 1 100 ? 0.559 10.051 5.467 1.00 82.31 100 LEU A N 1
ATOM 787 C CA . LEU A 1 100 ? 0.278 8.634 5.660 1.00 82.31 100 LEU A CA 1
ATOM 788 C C . LEU A 1 100 ? 1.511 7.868 6.140 1.00 82.31 100 LEU A C 1
ATOM 790 O O . LEU A 1 100 ? 1.375 6.954 6.953 1.00 82.31 100 LEU A O 1
ATOM 794 N N . ALA A 1 101 ? 2.705 8.252 5.697 1.00 85.38 101 ALA A N 1
ATOM 795 C CA . ALA A 1 101 ? 3.957 7.661 6.145 1.00 85.38 101 ALA A CA 1
ATOM 796 C C . ALA A 1 101 ? 4.288 8.019 7.596 1.00 85.38 101 ALA A C 1
ATOM 798 O O . ALA A 1 101 ? 4.820 7.178 8.322 1.00 85.38 101 ALA A O 1
ATOM 799 N N . GLN A 1 102 ? 3.906 9.215 8.049 1.00 81.81 102 GLN A N 1
ATOM 800 C CA . GLN A 1 102 ? 3.993 9.592 9.462 1.00 81.81 102 GLN A CA 1
ATOM 801 C C . GLN A 1 102 ? 2.996 8.813 10.328 1.00 81.81 102 GLN A C 1
ATOM 803 O O . GLN A 1 102 ? 3.344 8.364 11.419 1.00 81.81 102 GLN A O 1
ATOM 808 N N . LYS A 1 103 ? 1.755 8.629 9.858 1.00 80.94 103 LYS A N 1
ATOM 809 C CA . LYS A 1 103 ? 0.705 7.938 10.631 1.00 80.94 103 LYS A CA 1
ATOM 810 C C . LYS A 1 103 ? 0.836 6.427 10.644 1.00 80.94 103 LYS A C 1
ATOM 812 O O . LYS A 1 103 ? 0.530 5.792 11.651 1.00 80.94 103 LYS A O 1
ATOM 817 N N . PHE A 1 104 ? 1.314 5.856 9.550 1.00 87.25 104 PHE A N 1
ATOM 818 C CA . PHE A 1 104 ? 1.501 4.424 9.390 1.00 87.25 104 PHE A CA 1
ATOM 819 C C . PHE A 1 104 ? 2.962 4.151 9.020 1.00 87.25 104 PHE A C 1
ATOM 821 O O . PHE A 1 104 ? 3.258 3.789 7.886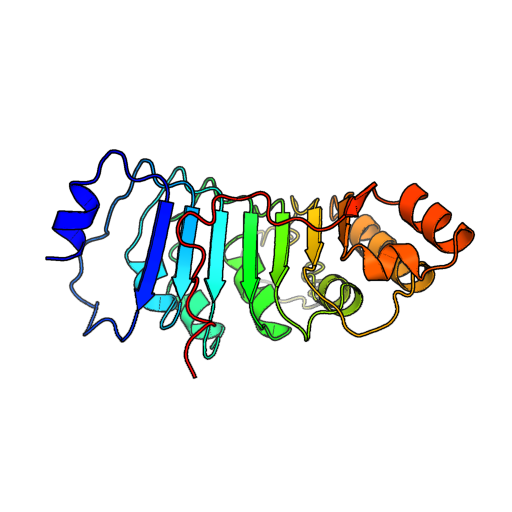 1.00 87.25 104 PHE A O 1
ATOM 828 N N . PRO A 1 105 ? 3.915 4.310 9.954 1.00 87.25 105 PRO A N 1
ATOM 829 C CA . PRO A 1 105 ? 5.339 4.201 9.631 1.00 87.25 105 PRO A CA 1
ATOM 830 C C . PRO A 1 105 ? 5.791 2.762 9.338 1.00 87.25 105 PRO A C 1
ATOM 832 O O . PRO A 1 105 ? 6.822 2.559 8.704 1.00 87.25 105 PRO A O 1
ATOM 835 N N . SER A 1 106 ? 5.024 1.756 9.776 1.00 89.06 106 SER A N 1
ATOM 836 C CA . SER A 1 106 ? 5.388 0.331 9.687 1.00 89.06 106 SER A CA 1
ATOM 837 C C . SER A 1 106 ? 4.838 -0.396 8.453 1.00 89.06 106 SER A C 1
ATOM 839 O O . SER A 1 106 ? 4.867 -1.624 8.416 1.00 89.06 106 SER A O 1
ATOM 841 N N . ILE A 1 107 ? 4.338 0.331 7.449 1.00 92.94 107 ILE A N 1
ATOM 842 C CA . ILE A 1 107 ? 3.793 -0.276 6.228 1.00 92.94 107 ILE A CA 1
ATOM 843 C C . ILE A 1 107 ? 4.868 -1.071 5.485 1.00 92.94 107 ILE A C 1
ATOM 845 O O . ILE A 1 107 ? 5.972 -0.591 5.246 1.00 92.94 107 ILE A O 1
ATOM 849 N N . GLU A 1 108 ? 4.505 -2.288 5.091 1.00 95.44 108 GLU A N 1
ATOM 850 C CA . GLU A 1 108 ? 5.337 -3.219 4.330 1.00 95.44 108 GLU A CA 1
ATOM 851 C C . GLU A 1 108 ? 4.942 -3.270 2.850 1.00 95.44 108 GLU A C 1
ATOM 853 O O . GLU A 1 108 ? 5.793 -3.489 1.980 1.00 95.44 108 GLU A O 1
ATOM 858 N N . ARG A 1 109 ? 3.655 -3.039 2.556 1.00 94.56 109 ARG A N 1
ATOM 859 C CA . ARG A 1 109 ? 3.092 -3.033 1.204 1.00 94.56 109 ARG A CA 1
ATOM 860 C C . ARG A 1 109 ? 2.259 -1.780 0.962 1.00 94.56 109 ARG A C 1
ATOM 862 O O . ARG A 1 109 ? 1.282 -1.536 1.665 1.00 94.56 109 ARG A O 1
ATOM 869 N N . LEU A 1 110 ? 2.582 -1.050 -0.099 1.00 92.69 110 LEU A N 1
ATOM 870 C CA . LEU A 1 110 ? 1.767 0.050 -0.612 1.00 92.69 110 LEU A CA 1
ATOM 871 C C . LEU A 1 110 ? 1.050 -0.396 -1.886 1.00 92.69 110 LEU A C 1
ATOM 873 O O . LEU A 1 110 ? 1.616 -1.102 -2.725 1.00 92.69 110 LEU A O 1
ATOM 877 N N . THR A 1 111 ? -0.214 -0.023 -2.054 1.00 91.25 111 THR A N 1
ATOM 878 C CA . THR A 1 111 ? -0.948 -0.279 -3.296 1.00 91.25 111 THR A CA 1
ATOM 879 C C . THR A 1 111 ? -1.729 0.936 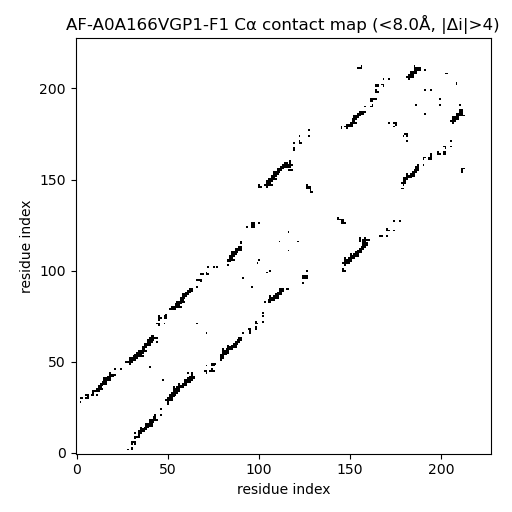-3.756 1.00 91.25 111 THR A C 1
ATOM 881 O O . THR A 1 111 ? -2.610 1.420 -3.054 1.00 91.25 111 THR A O 1
ATOM 884 N N . CYS A 1 112 ? -1.446 1.388 -4.970 1.00 87.69 112 CYS A N 1
ATOM 885 C CA . CYS A 1 112 ? -2.066 2.558 -5.575 1.00 87.69 112 CYS A CA 1
ATOM 886 C C . CYS A 1 112 ? -3.053 2.101 -6.655 1.00 87.69 112 CYS A C 1
ATOM 888 O O . CYS A 1 112 ? -2.687 1.359 -7.574 1.00 87.69 112 CYS A O 1
ATOM 890 N N . LYS A 1 113 ? -4.319 2.503 -6.518 1.00 83.25 113 LYS A N 1
ATOM 891 C CA . LYS A 1 113 ? -5.414 2.132 -7.415 1.00 83.25 113 LYS A CA 1
ATOM 892 C C . LYS A 1 113 ? -6.003 3.339 -8.121 1.00 83.25 113 LYS A C 1
ATOM 894 O O . LYS A 1 113 ? -6.483 4.232 -7.448 1.00 83.25 113 LYS A O 1
ATOM 899 N N . GLY A 1 114 ? -6.102 3.311 -9.443 1.00 75.69 114 GLY A N 1
ATOM 900 C CA . GLY A 1 114 ? -6.724 4.396 -10.209 1.00 75.69 114 GLY A CA 1
ATOM 901 C C . GLY A 1 114 ? -5.982 4.684 -11.505 1.00 75.69 114 GLY A C 1
ATOM 902 O O . GLY A 1 114 ? -4.814 4.323 -11.660 1.00 75.69 114 GLY A O 1
ATOM 903 N N . ASP A 1 115 ? -6.671 5.304 -12.455 1.00 65.69 115 ASP A N 1
ATOM 904 C CA . ASP A 1 115 ? -6.167 5.472 -13.822 1.00 65.69 115 ASP A CA 1
ATOM 905 C C . ASP A 1 115 ? -5.059 6.537 -13.926 1.00 65.69 115 ASP A C 1
ATOM 907 O O . ASP A 1 115 ? -4.329 6.570 -14.913 1.00 65.69 115 ASP A O 1
ATOM 911 N N . GLY A 1 116 ? -4.887 7.364 -12.889 1.00 64.94 116 GLY A N 1
ATOM 912 C CA . GLY A 1 116 ? -3.855 8.403 -12.814 1.00 64.94 116 GLY A CA 1
ATOM 913 C C . GLY A 1 116 ? -2.527 7.973 -12.184 1.00 64.94 116 GLY A C 1
ATOM 914 O O . GLY A 1 116 ? -1.613 8.790 -12.103 1.00 64.94 116 GLY A O 1
ATOM 915 N N . PHE A 1 117 ? -2.383 6.727 -11.715 1.00 72.12 117 PHE A N 1
ATOM 916 C CA . PHE A 1 117 ? -1.145 6.320 -11.049 1.00 72.12 117 PHE A CA 1
ATOM 917 C C . PHE A 1 117 ? -0.085 5.843 -12.030 1.00 72.12 117 PHE A C 1
ATOM 919 O O . PHE A 1 117 ? -0.262 4.879 -12.771 1.00 72.12 117 PHE A O 1
ATOM 926 N N . ASN A 1 118 ? 1.075 6.484 -11.965 1.00 81.00 118 ASN A N 1
ATOM 927 C CA . ASN A 1 118 ? 2.306 5.955 -12.519 1.00 81.00 118 ASN A CA 1
ATOM 928 C C . ASN A 1 118 ? 3.202 5.488 -11.361 1.00 81.00 118 ASN A C 1
ATOM 930 O O . ASN A 1 118 ? 3.405 6.213 -10.385 1.00 81.00 118 ASN A O 1
ATOM 934 N N . VAL A 1 119 ? 3.758 4.278 -11.473 1.00 86.12 119 VAL A N 1
ATOM 935 C CA . VAL A 1 119 ? 4.768 3.755 -10.541 1.00 86.12 119 VAL A CA 1
ATOM 936 C C . VAL A 1 119 ? 5.958 4.714 -10.380 1.00 86.12 119 VAL A C 1
ATOM 938 O O . VAL A 1 119 ? 6.475 4.847 -9.274 1.00 86.12 119 VAL A O 1
ATOM 941 N N . HIS A 1 120 ? 6.342 5.459 -11.421 1.00 86.75 120 HIS A N 1
ATOM 942 C CA . HIS A 1 120 ? 7.357 6.509 -11.324 1.00 86.75 120 HIS A CA 1
ATOM 943 C C . HIS A 1 120 ? 6.968 7.593 -10.320 1.00 86.75 120 HIS A C 1
ATOM 945 O O . HIS A 1 120 ? 7.796 7.951 -9.482 1.00 86.75 120 HIS A O 1
ATOM 951 N N . THR A 1 121 ? 5.724 8.075 -10.381 1.00 84.00 121 THR A N 1
ATOM 952 C CA . THR A 1 121 ? 5.191 9.085 -9.460 1.00 84.00 121 THR A CA 1
ATOM 953 C C . THR A 1 121 ? 5.212 8.557 -8.032 1.00 84.00 121 THR A C 1
ATOM 955 O O . THR A 1 121 ? 5.760 9.216 -7.151 1.00 84.00 121 THR A O 1
ATOM 958 N N . VAL A 1 122 ? 4.736 7.323 -7.824 1.00 86.94 122 VAL A N 1
ATOM 959 C CA . VAL A 1 122 ? 4.736 6.665 -6.507 1.00 86.94 122 VAL A CA 1
ATOM 960 C C . VAL A 1 122 ? 6.155 6.562 -5.936 1.00 86.94 122 VAL A C 1
ATOM 962 O O . VAL A 1 122 ? 6.393 6.912 -4.785 1.00 86.94 122 VAL A O 1
ATOM 965 N N . LEU A 1 123 ? 7.136 6.134 -6.731 1.00 88.88 123 LEU A N 1
ATOM 966 C CA . LEU A 1 123 ? 8.522 6.027 -6.261 1.00 88.88 123 LEU A CA 1
ATOM 967 C C . LEU A 1 123 ? 9.155 7.396 -5.979 1.00 88.88 123 LEU A C 1
ATOM 969 O O . LEU A 1 123 ? 9.961 7.523 -5.062 1.00 88.88 123 LEU A O 1
ATOM 973 N N . THR A 1 124 ? 8.804 8.440 -6.736 1.00 87.12 124 THR A N 1
ATOM 974 C CA . THR A 1 124 ? 9.295 9.801 -6.451 1.00 87.12 124 THR A CA 1
ATOM 975 C C . THR A 1 124 ? 8.685 10.416 -5.205 1.00 87.12 124 THR A C 1
ATOM 977 O O . THR A 1 124 ? 9.331 11.253 -4.587 1.00 87.12 124 THR A O 1
ATOM 980 N N . THR A 1 125 ? 7.465 10.015 -4.855 1.00 84.94 125 THR A N 1
ATOM 981 C CA . THR A 1 125 ? 6.733 10.528 -3.693 1.00 84.94 125 THR A CA 1
ATOM 982 C C . THR A 1 125 ? 7.100 9.853 -2.385 1.00 84.94 125 THR A C 1
ATOM 984 O O . THR A 1 125 ? 6.710 10.352 -1.339 1.00 84.94 125 THR A O 1
ATOM 987 N N . ILE A 1 126 ? 7.780 8.700 -2.414 1.00 86.00 126 ILE A N 1
ATOM 988 C CA . ILE A 1 126 ? 8.129 8.010 -1.170 1.00 86.00 126 ILE A CA 1
ATOM 989 C C . ILE A 1 126 ? 9.055 8.920 -0.351 1.00 86.00 126 ILE A C 1
ATOM 991 O O . ILE A 1 126 ? 10.105 9.325 -0.866 1.00 86.00 126 ILE A O 1
ATOM 995 N N . PRO A 1 127 ? 8.690 9.235 0.905 1.00 80.25 127 PRO A N 1
ATOM 996 C CA . PRO A 1 127 ? 9.479 10.130 1.729 1.00 80.25 127 PRO A CA 1
ATOM 997 C C . PRO A 1 127 ? 10.814 9.473 2.069 1.00 80.25 127 PRO A C 1
ATOM 999 O O . PRO A 1 127 ? 10.851 8.387 2.643 1.00 80.25 127 PRO A O 1
ATOM 1002 N N . ARG A 1 128 ? 11.916 10.158 1.763 1.00 78.88 128 ARG A N 1
ATOM 1003 C CA . ARG A 1 128 ? 13.288 9.641 1.937 1.00 78.88 128 ARG A CA 1
ATOM 1004 C C . ARG A 1 128 ? 13.891 9.948 3.311 1.00 78.88 128 ARG A C 1
ATOM 1006 O O . ARG A 1 128 ? 15.089 9.789 3.514 1.00 78.88 128 ARG A O 1
ATOM 1013 N N . GLY A 1 129 ? 13.061 10.409 4.246 1.00 64.50 129 GLY A N 1
ATOM 1014 C CA . GLY A 1 129 ? 13.505 10.977 5.516 1.00 64.50 129 GLY A CA 1
ATOM 1015 C C . GLY A 1 129 ? 13.936 12.438 5.375 1.00 64.50 129 GLY A C 1
ATOM 1016 O O . GLY A 1 129 ? 14.329 12.902 4.305 1.00 64.50 129 GLY A O 1
ATOM 1017 N N . SER A 1 130 ? 13.809 13.190 6.467 1.00 52.16 130 SER A N 1
ATOM 1018 C CA . SER A 1 130 ? 14.211 14.592 6.501 1.00 52.16 130 SER A CA 1
ATOM 1019 C C . SER A 1 130 ? 15.733 14.677 6.599 1.00 52.16 130 SER A C 1
ATOM 1021 O O . SER A 1 130 ? 16.307 14.353 7.636 1.00 52.16 130 SER A O 1
ATOM 1023 N N . SER A 1 131 ? 16.401 15.147 5.548 1.00 43.84 131 SER A N 1
ATOM 1024 C CA . SER A 1 131 ? 17.722 15.759 5.686 1.00 43.84 131 SER A CA 1
ATOM 1025 C C . SER A 1 131 ? 17.522 17.193 6.179 1.00 43.84 131 SER A C 1
ATOM 1027 O O . SER A 1 131 ? 17.770 18.147 5.441 1.00 43.84 131 SER A O 1
ATOM 1029 N N . SER A 1 132 ? 16.990 17.383 7.390 1.00 39.91 132 SER A N 1
ATOM 1030 C CA . SER A 1 132 ? 16.915 18.726 7.960 1.00 39.91 132 SER A CA 1
ATOM 1031 C C . SER A 1 132 ? 18.321 19.156 8.362 1.00 39.91 132 SER A C 1
ATOM 1033 O O . SER A 1 132 ? 18.749 18.982 9.501 1.00 39.91 132 SER A O 1
ATOM 1035 N N . SER A 1 133 ? 19.045 19.752 7.419 1.00 40.09 133 SER A N 1
ATOM 1036 C CA . SER A 1 133 ? 20.144 20.666 7.702 1.00 40.09 133 SER A CA 1
ATOM 1037 C C . SER A 1 133 ? 19.569 21.978 8.244 1.00 40.09 133 SER A C 1
ATOM 1039 O O . SER A 1 133 ? 19.684 23.026 7.617 1.00 40.09 133 SER A O 1
ATOM 1041 N N . HIS A 1 134 ? 18.907 21.914 9.393 1.00 39.22 134 HIS A N 1
ATOM 1042 C CA . HIS A 1 134 ? 18.593 23.084 10.196 1.00 39.22 134 HIS A CA 1
ATOM 1043 C C . HIS A 1 134 ? 19.030 22.768 11.615 1.00 39.22 134 HIS A C 1
ATOM 1045 O O . HIS A 1 134 ? 18.421 21.978 12.332 1.00 39.22 134 HIS A O 1
ATOM 1051 N N . VAL A 1 135 ? 20.183 23.340 11.950 1.00 44.88 135 VAL A N 1
ATOM 1052 C CA . VAL A 1 135 ? 20.707 23.430 13.303 1.00 44.88 135 VAL A CA 1
ATOM 1053 C C . VAL A 1 135 ? 19.748 24.333 14.065 1.00 44.88 135 VAL A C 1
ATOM 1055 O O . VAL A 1 135 ? 19.926 25.541 14.049 1.00 44.88 135 VAL A O 1
ATOM 1058 N N . ASP A 1 136 ? 18.730 23.755 14.691 1.00 38.72 136 ASP A N 1
ATOM 1059 C CA . ASP A 1 136 ? 18.066 24.397 15.818 1.00 38.72 136 ASP A CA 1
ATOM 1060 C C . ASP A 1 136 ? 18.123 23.456 17.018 1.00 38.72 136 ASP A C 1
ATOM 1062 O O . ASP A 1 136 ? 17.423 22.452 17.162 1.00 38.72 136 ASP A O 1
ATOM 1066 N N . ASP A 1 137 ? 19.084 23.808 17.857 1.00 46.47 137 ASP A N 1
ATOM 1067 C CA . ASP A 1 137 ? 19.387 23.277 19.165 1.00 46.47 137 ASP A CA 1
ATOM 1068 C C . ASP A 1 137 ? 18.198 23.539 20.101 1.00 46.47 137 ASP A C 1
ATOM 1070 O O . ASP A 1 137 ? 18.074 24.637 20.644 1.00 46.47 137 ASP A O 1
ATOM 1074 N N . ARG A 1 138 ? 17.272 22.569 20.199 1.00 45.91 138 ARG A N 1
ATOM 1075 C CA . ARG A 1 138 ? 16.384 22.263 21.350 1.00 45.91 138 ARG A CA 1
ATOM 1076 C C . ARG A 1 138 ? 15.229 21.356 20.908 1.00 45.91 138 ARG A C 1
ATOM 1078 O O . ARG A 1 138 ? 14.158 21.857 20.580 1.00 45.91 138 ARG A O 1
ATOM 1085 N N . SER A 1 139 ? 15.414 20.034 20.963 1.00 41.75 139 SER A N 1
ATOM 1086 C CA . SER A 1 139 ? 14.397 19.049 21.411 1.00 41.75 139 SER A CA 1
ATOM 1087 C C . SER A 1 139 ? 14.810 17.615 21.072 1.00 41.75 139 SER A C 1
ATOM 1089 O O . SER A 1 139 ? 14.479 17.132 20.000 1.00 41.75 139 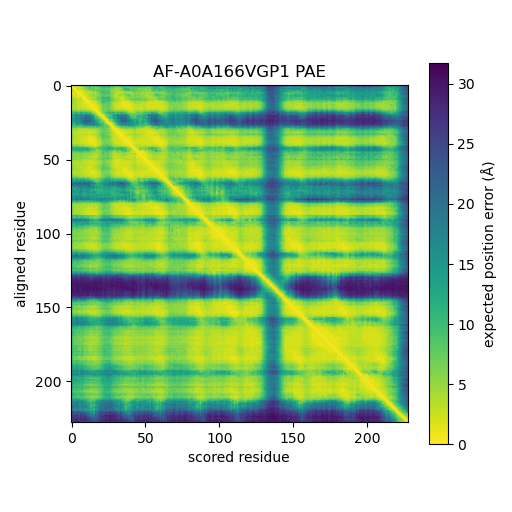SER A O 1
ATOM 1091 N N . GLY A 1 140 ? 15.454 16.924 22.024 1.00 42.91 140 GLY A N 1
ATOM 1092 C CA . GLY A 1 140 ? 15.557 15.455 22.095 1.00 42.91 140 GLY A CA 1
ATOM 1093 C C . GLY A 1 140 ? 16.162 14.726 20.879 1.00 42.91 140 GLY A C 1
ATOM 1094 O O . GLY A 1 140 ? 16.408 15.314 19.832 1.00 42.91 140 GLY A O 1
ATOM 1095 N N . PRO A 1 141 ? 16.431 13.413 20.972 1.00 36.59 141 PRO A N 1
ATOM 1096 C CA . PRO A 1 141 ? 16.788 12.639 19.797 1.00 36.59 141 PRO A CA 1
ATOM 1097 C C . PRO A 1 141 ? 15.508 12.441 18.980 1.00 36.59 141 PRO A C 1
ATOM 1099 O O . PRO A 1 141 ? 14.782 11.466 19.175 1.00 36.59 141 PRO A O 1
ATOM 1102 N N . ALA A 1 142 ? 15.204 13.376 18.077 1.00 44.31 142 ALA A N 1
ATOM 1103 C CA . ALA A 1 142 ? 14.325 13.086 16.957 1.00 44.31 142 ALA A CA 1
ATOM 1104 C C . ALA A 1 142 ? 14.991 11.935 16.200 1.00 44.31 142 ALA A C 1
ATOM 1106 O O . ALA A 1 142 ? 15.988 12.108 15.492 1.00 44.31 142 ALA A O 1
ATOM 1107 N N . SER A 1 143 ? 14.525 10.717 16.466 1.00 48.47 143 SER A N 1
ATOM 1108 C CA . SER A 1 143 ? 14.964 9.544 15.734 1.00 48.47 143 SER A CA 1
ATOM 1109 C C . SER A 1 143 ? 14.745 9.870 14.263 1.00 48.47 143 SER A C 1
ATOM 1111 O O . SER A 1 143 ? 13.636 10.199 13.850 1.00 48.47 143 SER A O 1
ATOM 1113 N N . HIS A 1 144 ? 15.831 9.856 13.492 1.00 53.41 144 HIS A N 1
ATOM 1114 C CA . HIS A 1 144 ? 15.826 10.042 12.044 1.00 53.41 144 HIS A CA 1
ATOM 1115 C C . HIS A 1 144 ? 15.208 8.792 11.407 1.00 53.41 144 HIS A C 1
ATOM 1117 O O . HIS A 1 144 ? 15.854 8.048 10.674 1.00 53.41 144 HIS A O 1
ATOM 1123 N N . GLN A 1 145 ? 13.983 8.464 11.810 1.00 67.12 145 GLN A N 1
ATOM 1124 C CA . GLN A 1 145 ? 13.334 7.232 11.442 1.00 67.12 145 GLN A CA 1
ATOM 1125 C C . GLN A 1 145 ? 12.813 7.419 10.029 1.00 67.12 145 GLN A C 1
ATOM 1127 O O . GLN A 1 145 ? 11.910 8.217 9.785 1.00 67.12 145 GLN A O 1
ATOM 1132 N N . LEU A 1 146 ? 13.437 6.698 9.101 1.00 82.31 146 LEU A N 1
ATOM 1133 C CA . LEU A 1 146 ? 13.024 6.654 7.712 1.00 82.31 146 LEU A CA 1
ATOM 1134 C C . LEU A 1 146 ? 11.523 6.311 7.653 1.00 82.31 146 LEU A C 1
ATOM 1136 O O . LEU A 1 146 ? 11.128 5.241 8.146 1.00 82.31 146 LEU A O 1
ATOM 1140 N N . PRO A 1 147 ? 10.675 7.197 7.099 1.00 83.25 147 PRO A N 1
ATOM 1141 C CA . PRO A 1 147 ? 9.264 6.900 6.912 1.00 83.25 147 PRO A CA 1
ATOM 1142 C C . PRO A 1 147 ? 9.132 5.634 6.069 1.00 83.25 147 PRO A C 1
ATOM 1144 O O . PRO A 1 147 ? 9.896 5.432 5.128 1.00 83.25 147 PRO A O 1
ATOM 1147 N N . TRP A 1 148 ? 8.206 4.744 6.429 1.00 90.56 148 TRP A N 1
ATOM 1148 C CA . TRP A 1 148 ? 8.047 3.467 5.722 1.00 90.56 148 TRP A CA 1
ATOM 1149 C C . TRP A 1 148 ? 9.339 2.638 5.620 1.00 90.56 148 TRP A C 1
ATOM 1151 O O . TRP A 1 148 ? 9.628 2.013 4.599 1.00 90.56 148 TRP A O 1
ATOM 1161 N N . SER A 1 149 ? 10.104 2.567 6.711 1.00 90.12 149 SER A N 1
ATOM 1162 C CA . SER A 1 149 ? 11.339 1.768 6.803 1.00 90.12 149 SER A CA 1
ATOM 1163 C C . SER A 1 149 ? 11.159 0.264 6.545 1.00 90.12 149 SER A C 1
ATOM 1165 O O . SER A 1 149 ? 12.142 -0.443 6.342 1.00 90.12 149 SER A O 1
ATOM 1167 N N . ARG A 1 150 ? 9.920 -0.248 6.531 1.00 93.62 150 ARG A N 1
ATOM 1168 C CA . ARG A 1 150 ? 9.597 -1.656 6.232 1.00 93.62 150 ARG A CA 1
ATOM 1169 C C . ARG A 1 150 ? 8.997 -1.865 4.837 1.00 93.62 150 ARG A C 1
ATOM 1171 O O . ARG A 1 150 ? 8.750 -3.016 4.461 1.00 93.62 150 ARG A O 1
ATOM 1178 N N . LEU A 1 151 ? 8.778 -0.791 4.071 1.00 95.31 151 LEU A N 1
ATOM 1179 C CA . LEU A 1 151 ? 8.109 -0.837 2.773 1.00 95.31 151 LEU A CA 1
ATOM 1180 C C . LEU A 1 151 ? 8.973 -1.575 1.761 1.00 95.31 151 LEU A C 1
ATOM 1182 O O . LEU A 1 151 ? 9.980 -1.068 1.274 1.00 95.31 151 LEU A O 1
ATOM 1186 N N . ASN A 1 152 ? 8.548 -2.792 1.446 1.00 95.75 152 ASN A N 1
ATOM 1187 C CA . ASN A 1 152 ? 9.289 -3.708 0.593 1.00 95.75 152 ASN A CA 1
ATOM 1188 C C . ASN A 1 152 ? 8.548 -4.036 -0.711 1.00 95.75 152 ASN A C 1
ATOM 1190 O O . ASN A 1 152 ? 9.180 -4.466 -1.679 1.00 95.75 152 ASN A O 1
ATOM 1194 N N . THR A 1 153 ? 7.230 -3.811 -0.750 1.00 96.00 153 THR A N 1
ATOM 1195 C CA . THR A 1 153 ? 6.377 -4.111 -1.903 1.00 96.00 153 THR A CA 1
ATOM 1196 C C . THR A 1 153 ? 5.560 -2.892 -2.318 1.00 96.00 153 THR A C 1
ATOM 1198 O O . THR A 1 153 ? 4.828 -2.321 -1.510 1.00 96.00 153 THR A O 1
ATOM 1201 N N . ILE A 1 154 ? 5.611 -2.535 -3.600 1.00 93.75 154 ILE A N 1
ATOM 1202 C CA . ILE A 1 154 ? 4.759 -1.494 -4.188 1.00 93.75 154 ILE A CA 1
ATOM 1203 C C . ILE A 1 154 ? 3.939 -2.113 -5.311 1.00 93.75 154 ILE A C 1
ATOM 1205 O O . ILE A 1 154 ? 4.451 -2.857 -6.144 1.00 93.75 154 ILE A O 1
ATOM 1209 N N . ALA A 1 155 ? 2.647 -1.815 -5.328 1.00 92.56 155 ALA A N 1
ATOM 1210 C CA . ALA A 1 155 ? 1.721 -2.337 -6.316 1.00 92.56 155 ALA A CA 1
ATOM 1211 C C . ALA A 1 155 ? 0.931 -1.198 -6.964 1.00 92.56 155 ALA A C 1
ATOM 1213 O O . ALA A 1 155 ? 0.418 -0.328 -6.265 1.00 92.56 155 ALA A O 1
ATOM 1214 N N . VAL A 1 156 ? 0.790 -1.222 -8.286 1.00 89.88 156 VAL A N 1
ATOM 1215 C CA . VAL A 1 156 ? 0.013 -0.227 -9.040 1.00 89.88 156 VAL A CA 1
ATOM 1216 C C . VAL A 1 156 ? -0.998 -0.959 -9.915 1.00 89.88 156 VAL A C 1
ATOM 1218 O O . VAL A 1 156 ? -0.634 -1.878 -10.645 1.00 89.88 156 VAL A O 1
ATOM 1221 N N . SER A 1 157 ? -2.282 -0.596 -9.824 1.00 84.75 157 SER A N 1
ATOM 1222 C CA . SER A 1 157 ? -3.347 -1.353 -10.507 1.00 84.75 157 SER A CA 1
ATOM 1223 C C . SER A 1 157 ? -3.507 -1.045 -11.986 1.00 84.75 157 SER A C 1
ATOM 1225 O O . SER A 1 157 ? -4.020 -1.862 -12.747 1.00 84.75 157 SER A O 1
ATOM 1227 N N . SER A 1 158 ? -3.142 0.166 -12.375 1.00 78.69 158 SER A N 1
ATOM 1228 C CA . SER A 1 158 ? -3.440 0.743 -13.677 1.00 78.69 158 SER A CA 1
ATOM 1229 C C . SER A 1 158 ? -2.489 1.895 -13.897 1.00 78.69 158 SER A C 1
ATOM 1231 O O . SER A 1 158 ? -2.167 2.618 -12.963 1.00 78.69 158 SER A O 1
ATOM 1233 N N . SER A 1 159 ? -2.039 2.037 -15.132 1.00 74.94 159 SER A N 1
ATOM 1234 C CA . SER A 1 159 ? -1.229 3.157 -15.565 1.00 74.94 159 SER A CA 1
ATOM 1235 C C . SER A 1 159 ? -1.388 3.262 -17.076 1.00 74.94 159 SER A C 1
ATOM 1237 O O . SER A 1 159 ? -1.380 2.248 -17.784 1.00 74.94 159 SER A O 1
ATOM 1239 N N . VAL A 1 160 ? -1.645 4.479 -17.548 1.00 70.56 160 VAL A N 1
ATOM 1240 C CA . VAL A 1 160 ? -1.886 4.774 -18.969 1.00 70.56 160 VAL A CA 1
ATOM 1241 C C . VAL A 1 160 ? -0.565 5.000 -19.709 1.00 70.56 160 VAL A C 1
ATOM 1243 O O . VAL A 1 160 ? -0.476 4.763 -20.913 1.00 70.56 160 VAL A O 1
ATOM 1246 N N . GLU A 1 161 ? 0.466 5.413 -18.977 1.00 74.69 161 GLU A N 1
ATOM 1247 C CA . GLU A 1 161 ? 1.784 5.725 -19.512 1.00 74.69 161 GLU A CA 1
ATOM 1248 C C . GLU A 1 161 ? 2.596 4.456 -19.798 1.00 74.69 161 GLU A C 1
ATOM 1250 O O . GLU A 1 161 ? 2.389 3.387 -19.204 1.00 74.69 161 GLU A O 1
ATOM 1255 N N . ALA A 1 162 ? 3.514 4.573 -20.756 1.00 78.25 162 ALA A N 1
ATOM 1256 C CA . ALA A 1 162 ? 4.499 3.534 -21.003 1.00 78.25 162 ALA A CA 1
ATOM 1257 C C . ALA A 1 162 ? 5.388 3.361 -19.764 1.00 78.25 162 ALA A C 1
ATOM 1259 O O . ALA A 1 162 ? 5.637 4.311 -19.021 1.00 78.25 162 ALA A O 1
ATOM 1260 N N . LEU A 1 163 ? 5.832 2.128 -19.538 1.00 85.06 163 LEU A N 1
ATOM 1261 C CA . LEU A 1 163 ? 6.832 1.851 -18.523 1.00 85.06 163 LEU A CA 1
ATOM 1262 C C . LEU A 1 163 ? 8.174 2.399 -19.027 1.00 85.06 163 LEU A C 1
ATOM 1264 O O . LEU A 1 163 ? 8.462 2.297 -20.212 1.00 85.06 163 LEU A O 1
ATOM 1268 N N . ASP A 1 164 ? 8.977 2.988 -18.149 1.00 89.25 164 ASP A N 1
ATOM 1269 C CA . ASP A 1 164 ? 10.389 3.245 -18.429 1.00 89.25 164 ASP A CA 1
ATOM 1270 C C . ASP A 1 164 ? 11.194 2.455 -17.401 1.00 89.25 164 ASP A C 1
ATOM 1272 O O . ASP A 1 164 ? 11.438 2.900 -16.273 1.00 89.25 164 ASP A O 1
ATOM 1276 N N . ALA A 1 165 ? 11.549 1.218 -17.752 1.00 89.31 165 ALA A N 1
ATOM 1277 C CA . ALA A 1 165 ? 12.216 0.330 -16.808 1.00 89.31 165 ALA A CA 1
ATOM 1278 C C . ALA A 1 165 ? 13.597 0.857 -16.379 1.00 89.31 165 ALA A C 1
ATOM 1280 O O . ALA A 1 165 ? 14.008 0.600 -15.245 1.00 89.31 165 ALA A O 1
ATOM 1281 N N . VAL A 1 166 ? 14.284 1.637 -17.222 1.00 89.69 166 VAL A N 1
ATOM 1282 C CA . VAL A 1 166 ? 15.587 2.238 -16.891 1.00 89.69 166 VAL A CA 1
ATOM 1283 C C . VAL A 1 166 ? 15.407 3.315 -15.825 1.00 89.69 166 VAL A C 1
ATOM 1285 O O . VAL A 1 166 ? 16.025 3.238 -14.762 1.00 89.69 166 VAL A O 1
ATOM 1288 N N . ALA A 1 167 ? 14.485 4.256 -16.037 1.00 90.94 167 ALA A N 1
ATOM 1289 C CA . ALA A 1 167 ? 14.201 5.291 -15.048 1.00 90.94 167 ALA A CA 1
ATOM 1290 C C . ALA A 1 167 ? 13.608 4.717 -13.746 1.00 90.94 167 ALA A C 1
ATOM 1292 O O . ALA A 1 167 ? 13.768 5.315 -12.677 1.00 90.94 167 ALA A O 1
ATOM 1293 N N . LEU A 1 168 ? 12.928 3.563 -13.794 1.00 91.31 168 LEU A N 1
ATOM 1294 C CA . LEU A 1 168 ? 12.518 2.843 -12.583 1.00 91.31 168 LEU A CA 1
ATOM 1295 C C . LEU A 1 168 ? 13.707 2.283 -11.814 1.00 91.31 168 LEU A C 1
ATOM 1297 O O . LEU A 1 168 ? 13.741 2.440 -10.594 1.00 91.31 168 LEU A O 1
ATOM 1301 N N . CYS A 1 169 ? 14.670 1.665 -12.500 1.00 92.25 169 CYS A N 1
ATOM 1302 C CA . CYS A 1 169 ? 15.882 1.150 -11.864 1.00 92.25 169 CYS A CA 1
ATOM 1303 C C . CYS A 1 169 ? 16.597 2.249 -11.070 1.00 92.25 169 CYS A C 1
ATOM 1305 O O . CYS A 1 169 ? 16.943 2.035 -9.909 1.00 92.25 169 CYS A O 1
ATOM 1307 N N . ASP A 1 170 ? 16.749 3.437 -11.657 1.00 92.50 170 ASP A N 1
ATOM 1308 C CA . ASP A 1 170 ? 17.408 4.567 -10.995 1.00 92.50 170 ASP A CA 1
ATOM 1309 C C . ASP A 1 170 ? 16.637 5.037 -9.757 1.00 92.50 170 ASP A C 1
ATOM 1311 O O . ASP A 1 170 ? 17.219 5.221 -8.688 1.00 92.50 170 ASP A O 1
ATOM 1315 N N . LYS A 1 171 ? 15.308 5.168 -9.853 1.00 93.25 171 LYS A N 1
ATOM 1316 C CA . LYS A 1 171 ? 14.468 5.563 -8.708 1.00 93.25 171 LYS A CA 1
ATOM 1317 C C . LYS A 1 171 ? 14.500 4.531 -7.581 1.00 93.25 171 LYS A C 1
ATOM 1319 O O . LYS A 1 171 ? 14.527 4.918 -6.416 1.00 93.25 171 LYS A O 1
ATOM 1324 N N . ILE A 1 172 ? 14.493 3.240 -7.911 1.00 93.69 172 ILE A N 1
ATOM 1325 C CA . ILE A 1 172 ? 14.581 2.155 -6.925 1.00 93.69 172 ILE A CA 1
ATOM 1326 C C . ILE A 1 172 ? 15.933 2.184 -6.223 1.00 93.69 172 ILE A C 1
ATOM 1328 O O . ILE A 1 172 ? 15.954 2.125 -4.998 1.00 93.69 172 ILE A O 1
ATOM 1332 N N . ARG A 1 173 ? 17.037 2.328 -6.967 1.00 93.19 173 ARG A N 1
ATOM 1333 C CA . ARG A 1 173 ? 18.381 2.448 -6.382 1.00 93.19 173 ARG A CA 1
ATOM 1334 C C . ARG A 1 173 ? 18.460 3.616 -5.413 1.00 93.19 173 ARG A C 1
ATOM 1336 O O . ARG A 1 173 ? 18.842 3.410 -4.274 1.00 93.19 173 ARG A O 1
ATOM 1343 N N . ILE A 1 174 ? 17.971 4.793 -5.809 1.00 92.75 174 ILE A N 1
ATOM 1344 C CA . ILE A 1 174 ? 17.924 5.973 -4.930 1.00 92.75 174 ILE A CA 1
ATOM 1345 C C . ILE A 1 174 ? 17.178 5.673 -3.619 1.00 92.75 174 ILE A C 1
ATOM 1347 O O . ILE A 1 174 ? 17.601 6.116 -2.554 1.00 92.75 174 ILE A O 1
ATOM 1351 N N . LEU A 1 175 ? 16.066 4.935 -3.672 1.00 91.75 175 LEU A N 1
ATOM 1352 C CA . LEU A 1 175 ? 15.315 4.567 -2.468 1.00 91.75 175 LEU A CA 1
ATOM 1353 C C . LEU A 1 175 ? 16.042 3.507 -1.629 1.00 91.75 175 LEU A C 1
ATOM 1355 O O . LEU A 1 175 ? 16.040 3.602 -0.404 1.00 91.75 175 LEU A O 1
ATOM 1359 N N . GLN A 1 176 ? 16.669 2.517 -2.261 1.00 93.25 176 GLN A N 1
ATOM 1360 C CA . GLN A 1 176 ? 17.464 1.497 -1.573 1.00 93.25 176 GLN A CA 1
ATOM 1361 C C . GLN A 1 176 ? 18.699 2.108 -0.895 1.00 93.25 176 GLN A C 1
ATOM 1363 O O . GLN A 1 176 ? 18.967 1.795 0.262 1.00 93.25 176 GLN A O 1
ATOM 1368 N N . ASP A 1 177 ? 19.381 3.040 -1.563 1.00 91.81 177 ASP A N 1
ATOM 1369 C CA . ASP A 1 177 ? 20.513 3.803 -1.025 1.00 91.81 177 ASP A CA 1
ATOM 1370 C C . ASP A 1 177 ? 20.085 4.689 0.157 1.00 91.81 177 ASP A C 1
ATOM 1372 O O . ASP A 1 177 ? 20.842 4.871 1.109 1.00 91.81 177 ASP A O 1
ATOM 1376 N N . ALA A 1 178 ? 18.843 5.189 0.141 1.00 89.81 178 ALA A N 1
ATOM 1377 C CA . ALA A 1 178 ? 18.227 5.886 1.272 1.00 89.81 178 ALA A CA 1
ATOM 1378 C C . ALA A 1 178 ? 17.775 4.942 2.410 1.00 89.81 178 ALA A C 1
ATOM 1380 O O . ALA A 1 178 ? 17.278 5.407 3.435 1.00 89.81 178 ALA A O 1
ATOM 1381 N N . GLY A 1 179 ? 17.946 3.625 2.256 1.00 90.38 179 GLY A N 1
ATOM 1382 C CA . GLY A 1 179 ? 17.652 2.616 3.276 1.00 90.38 179 GLY A CA 1
ATOM 1383 C C . GLY A 1 179 ? 16.270 1.964 3.177 1.00 90.38 179 GLY A C 1
ATOM 1384 O O . GLY A 1 179 ? 15.903 1.203 4.075 1.00 90.38 179 GLY A O 1
ATOM 1385 N N . HIS A 1 180 ? 15.490 2.213 2.119 1.00 91.88 180 HIS A N 1
ATOM 1386 C CA . HIS A 1 180 ? 14.204 1.534 1.939 1.00 91.88 180 HIS A CA 1
ATOM 1387 C C . HIS A 1 180 ? 14.400 0.088 1.446 1.00 91.88 180 HIS A C 1
ATOM 1389 O O . HIS A 1 180 ? 15.083 -0.135 0.445 1.00 91.88 180 HIS A O 1
ATOM 1395 N N . PRO A 1 181 ? 13.731 -0.916 2.044 1.00 94.56 181 PRO A N 1
ATOM 1396 C CA . PRO A 1 181 ? 13.904 -2.327 1.688 1.00 94.56 181 PRO A CA 1
ATOM 1397 C C . PRO A 1 181 ? 13.066 -2.749 0.465 1.00 94.56 181 PRO A C 1
ATOM 1399 O O . PRO A 1 181 ? 12.600 -3.891 0.389 1.00 94.56 181 PRO A O 1
ATOM 1402 N N . ILE A 1 182 ? 12.825 -1.835 -0.482 1.00 94.88 182 ILE A N 1
ATOM 1403 C CA . ILE A 1 182 ? 12.001 -2.094 -1.668 1.00 94.88 182 ILE A CA 1
ATOM 1404 C C . ILE A 1 182 ? 12.651 -3.207 -2.481 1.00 94.88 182 ILE A C 1
ATOM 1406 O O . ILE A 1 182 ? 13.771 -3.070 -2.966 1.00 94.88 182 ILE A O 1
ATOM 1410 N N . ARG A 1 183 ? 11.921 -4.309 -2.637 1.00 95.38 183 ARG A N 1
ATOM 1411 C CA . ARG A 1 183 ? 12.384 -5.512 -3.338 1.00 95.38 183 ARG A CA 1
ATOM 1412 C C . ARG A 1 183 ? 11.355 -6.087 -4.298 1.00 95.38 183 ARG A C 1
ATOM 1414 O O . ARG A 1 183 ? 11.672 -7.045 -4.988 1.00 95.38 183 ARG A O 1
ATOM 1421 N N . LYS A 1 184 ? 10.128 -5.554 -4.330 1.00 96.12 184 LYS A N 1
ATOM 1422 C CA . LYS A 1 184 ? 9.045 -6.094 -5.154 1.00 96.12 184 LYS A CA 1
ATOM 1423 C C . LYS A 1 184 ? 8.155 -5.015 -5.751 1.00 96.12 184 LYS A C 1
ATOM 1425 O O . LYS A 1 184 ? 7.633 -4.161 -5.034 1.00 96.12 184 LYS A O 1
ATOM 1430 N N . LEU A 1 185 ? 7.919 -5.122 -7.054 1.00 94.44 185 LEU A N 1
ATOM 1431 C CA . LEU A 1 185 ? 6.964 -4.317 -7.804 1.00 94.44 185 LEU A CA 1
ATOM 1432 C C . LEU A 1 185 ? 5.884 -5.201 -8.423 1.00 94.44 185 LEU A C 1
ATOM 1434 O O . LEU A 1 185 ? 6.176 -6.164 -9.131 1.00 94.44 185 LEU A O 1
ATOM 1438 N N . LEU A 1 186 ? 4.623 -4.854 -8.182 1.00 93.56 186 LEU A N 1
ATOM 1439 C CA . LEU A 1 186 ? 3.467 -5.484 -8.816 1.00 93.56 186 LEU A CA 1
ATOM 1440 C C . LEU A 1 186 ? 2.846 -4.501 -9.808 1.00 93.56 186 LEU A C 1
ATOM 1442 O O . LEU A 1 186 ? 2.254 -3.500 -9.401 1.00 93.56 186 LEU A O 1
ATOM 1446 N N . LEU A 1 187 ? 2.994 -4.787 -11.100 1.00 90.75 187 LEU A N 1
ATOM 1447 C CA . LEU A 1 187 ? 2.626 -3.880 -12.188 1.00 90.75 187 LEU A CA 1
ATOM 1448 C C . LEU A 1 187 ? 1.526 -4.474 -13.076 1.00 90.75 187 LEU A C 1
ATOM 1450 O O . LEU A 1 187 ? 1.420 -5.699 -13.191 1.00 90.75 187 LEU A O 1
ATOM 1454 N N . PRO A 1 188 ? 0.711 -3.643 -13.747 1.00 88.50 188 PRO A N 1
ATOM 1455 C CA . PRO A 1 188 ? -0.283 -4.116 -14.699 1.00 88.50 188 PRO A CA 1
ATOM 1456 C C . PRO A 1 188 ? 0.360 -5.010 -15.776 1.00 88.50 188 PRO A C 1
ATOM 1458 O O . PRO A 1 188 ? 1.347 -4.597 -16.392 1.00 88.50 188 PRO A O 1
ATOM 1461 N N . PRO A 1 189 ? -0.217 -6.187 -16.095 1.00 86.00 189 PRO A N 1
ATOM 1462 C CA . PRO A 1 189 ? 0.375 -7.119 -17.062 1.00 86.00 189 PRO A CA 1
ATOM 1463 C C . PRO A 1 189 ? 0.667 -6.483 -18.428 1.00 86.00 189 PRO A C 1
AT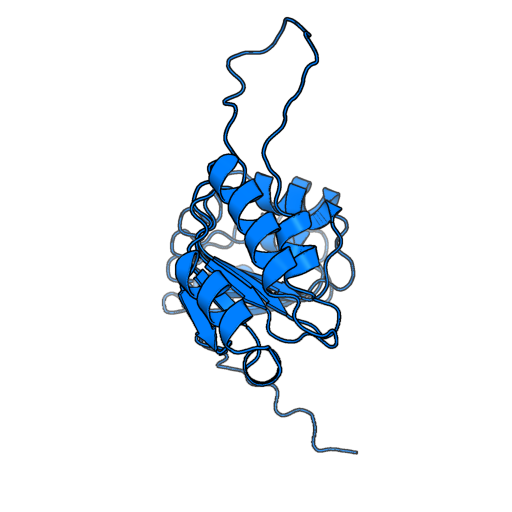OM 1465 O O . PRO A 1 189 ? 1.664 -6.793 -19.073 1.00 86.00 189 PRO A O 1
ATOM 1468 N N . LYS A 1 190 ? -0.186 -5.543 -18.857 1.00 84.56 190 LYS A N 1
ATOM 1469 C CA . LYS A 1 190 ? -0.030 -4.819 -20.125 1.00 84.56 190 LYS A CA 1
ATOM 1470 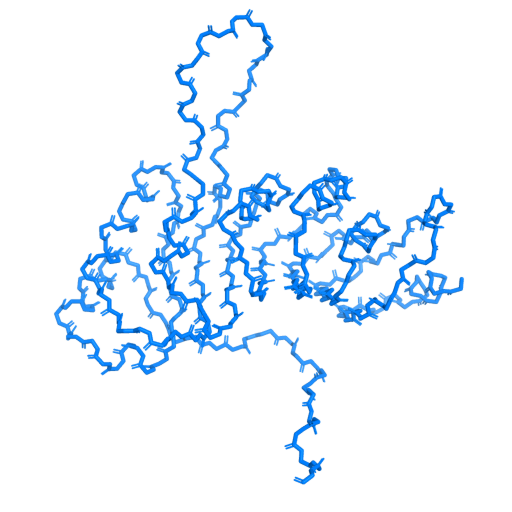C C . LYS A 1 190 ? 1.215 -3.929 -20.165 1.00 84.56 190 LYS A C 1
ATOM 1472 O O . LYS A 1 190 ? 1.743 -3.728 -21.251 1.00 84.56 190 LYS A O 1
ATOM 1477 N N . GLN A 1 191 ? 1.664 -3.393 -19.028 1.00 81.94 191 GLN A N 1
ATOM 1478 C CA . GLN A 1 191 ? 2.888 -2.589 -18.972 1.00 81.94 191 GLN A CA 1
ATOM 1479 C C . GLN A 1 191 ? 4.120 -3.481 -19.084 1.00 81.94 191 GLN A C 1
ATOM 1481 O O . GLN A 1 191 ? 4.983 -3.224 -19.914 1.00 81.94 191 GLN A O 1
ATOM 1486 N N . LEU A 1 192 ? 4.144 -4.586 -18.334 1.00 82.56 192 LEU A N 1
ATOM 1487 C CA . LEU A 1 192 ? 5.229 -5.565 -18.412 1.00 82.56 192 LEU A CA 1
ATOM 1488 C C . LEU A 1 192 ? 5.340 -6.208 -19.802 1.00 82.56 192 LEU A C 1
ATOM 1490 O O . LEU A 1 192 ? 6.435 -6.529 -20.234 1.00 82.56 192 LEU A O 1
ATOM 1494 N N . ALA A 1 193 ? 4.232 -6.390 -20.521 1.00 82.44 193 ALA A N 1
ATOM 1495 C CA . ALA A 1 193 ? 4.253 -6.982 -21.859 1.00 82.44 193 ALA A CA 1
ATOM 1496 C C . ALA A 1 193 ? 4.741 -6.030 -22.970 1.00 82.44 193 ALA A C 1
ATOM 1498 O O . ALA A 1 193 ? 5.086 -6.499 -24.050 1.00 82.44 193 ALA A O 1
ATOM 1499 N N . ARG A 1 194 ? 4.710 -4.709 -22.746 1.00 80.81 194 ARG A N 1
ATOM 1500 C CA . ARG A 1 194 ? 5.079 -3.694 -23.753 1.00 80.81 194 ARG A CA 1
ATOM 1501 C C . ARG A 1 194 ? 6.550 -3.287 -23.702 1.00 80.81 194 ARG A C 1
ATOM 1503 O O . ARG A 1 194 ? 7.027 -2.674 -24.650 1.00 80.81 194 ARG A O 1
ATOM 1510 N N . GLU A 1 195 ? 7.228 -3.594 -22.606 1.00 82.00 195 GLU A N 1
ATOM 1511 C CA . GLU A 1 195 ? 8.582 -3.125 -22.337 1.00 82.00 195 GLU A CA 1
ATOM 1512 C C . GLU A 1 195 ? 9.647 -3.988 -23.028 1.00 82.00 195 GLU A C 1
ATOM 1514 O O . GLU A 1 195 ? 9.453 -5.184 -23.262 1.00 82.00 195 GLU A O 1
ATOM 1519 N N . ASN A 1 196 ? 10.800 -3.386 -23.335 1.00 83.88 196 ASN A N 1
ATOM 1520 C CA . ASN A 1 196 ? 11.956 -4.109 -23.856 1.00 83.88 196 ASN A CA 1
ATOM 1521 C C . ASN A 1 196 ? 12.422 -5.182 -22.848 1.00 83.88 196 ASN A C 1
ATOM 1523 O O . ASN A 1 196 ? 12.616 -4.900 -21.663 1.00 83.88 196 ASN A O 1
ATOM 1527 N N . ALA A 1 197 ? 12.641 -6.407 -23.336 1.00 84.81 197 ALA A N 1
ATOM 1528 C CA . ALA A 1 197 ? 13.107 -7.536 -22.540 1.00 84.81 197 ALA A CA 1
ATOM 1529 C C . ALA A 1 197 ? 14.408 -7.238 -21.773 1.00 84.81 197 ALA A C 1
ATOM 1531 O O . ALA A 1 197 ? 14.494 -7.587 -20.597 1.00 84.81 197 ALA A O 1
ATOM 1532 N N . ASP A 1 198 ? 15.375 -6.546 -22.382 1.00 87.50 198 ASP A N 1
ATOM 1533 C CA . ASP A 1 198 ? 16.653 -6.213 -21.736 1.00 87.50 198 ASP A CA 1
ATOM 1534 C C . ASP A 1 198 ? 16.461 -5.218 -20.584 1.00 87.50 198 ASP A C 1
ATOM 1536 O O . ASP A 1 198 ? 17.031 -5.375 -19.502 1.00 87.50 198 ASP A O 1
ATOM 1540 N N . ALA A 1 199 ? 15.590 -4.226 -20.779 1.00 85.44 199 ALA A N 1
ATOM 1541 C CA . ALA A 1 199 ? 15.268 -3.241 -19.751 1.00 85.44 199 ALA A CA 1
ATOM 1542 C C . ALA A 1 199 ? 14.508 -3.888 -18.575 1.00 85.44 199 ALA A C 1
ATOM 1544 O O . ALA A 1 199 ? 14.808 -3.627 -17.407 1.00 85.44 199 ALA A O 1
ATOM 1545 N N . LEU A 1 200 ? 13.587 -4.816 -18.865 1.00 86.81 200 LEU A N 1
ATOM 1546 C CA . LEU A 1 200 ? 12.916 -5.625 -17.843 1.00 86.81 200 LEU A CA 1
ATOM 1547 C C . LEU A 1 200 ? 13.867 -6.563 -17.101 1.00 86.81 200 LEU A C 1
ATOM 1549 O O . LEU A 1 200 ? 13.677 -6.778 -15.905 1.00 86.81 200 LEU A O 1
ATOM 1553 N N . LEU A 1 201 ? 14.862 -7.142 -17.778 1.00 88.94 201 LEU A N 1
ATOM 1554 C CA . LEU A 1 201 ? 15.890 -7.958 -17.129 1.00 88.94 201 LEU A CA 1
ATOM 1555 C C . LEU A 1 201 ? 16.704 -7.119 -16.141 1.00 88.94 201 LEU A C 1
ATOM 1557 O O . LEU A 1 201 ? 16.929 -7.569 -15.019 1.00 88.94 201 LEU A O 1
ATOM 1561 N N . GLY A 1 202 ? 17.061 -5.885 -16.512 1.00 90.00 202 GLY A N 1
ATOM 1562 C CA . GLY A 1 202 ? 17.691 -4.924 -15.603 1.00 90.00 202 GLY A CA 1
ATOM 1563 C C . GLY A 1 202 ? 16.842 -4.655 -14.358 1.00 90.00 202 GLY A C 1
ATOM 1564 O O . GLY A 1 202 ? 17.334 -4.774 -13.236 1.00 90.00 202 GLY A O 1
ATOM 1565 N N . LEU A 1 203 ? 15.545 -4.391 -14.546 1.00 91.12 203 LEU A N 1
ATOM 1566 C CA . LEU A 1 203 ? 14.607 -4.174 -13.440 1.00 91.12 203 LEU A CA 1
ATOM 1567 C C . LEU A 1 203 ? 14.474 -5.411 -12.540 1.00 91.12 203 LEU A C 1
ATOM 1569 O O . LEU A 1 203 ? 14.510 -5.291 -11.316 1.00 91.12 203 LEU A O 1
ATOM 1573 N N . ARG A 1 204 ? 14.385 -6.606 -13.136 1.00 91.69 204 ARG A N 1
ATOM 1574 C CA . ARG A 1 204 ? 14.318 -7.893 -12.421 1.00 91.69 204 ARG A CA 1
ATOM 1575 C C . ARG A 1 204 ? 15.592 -8.237 -11.656 1.00 91.69 204 ARG A C 1
ATOM 1577 O O . ARG A 1 204 ? 15.526 -8.995 -10.694 1.00 91.69 204 ARG A O 1
ATOM 1584 N N . GLY A 1 205 ? 16.732 -7.688 -12.070 1.00 91.19 205 GLY A N 1
ATOM 1585 C CA . GLY A 1 205 ? 17.989 -7.797 -11.333 1.00 91.19 205 GLY A CA 1
ATOM 1586 C C . GLY A 1 205 ? 18.004 -6.987 -10.033 1.00 91.19 205 GLY A C 1
ATOM 1587 O O . GLY A 1 205 ? 18.765 -7.319 -9.130 1.00 91.19 205 GLY A O 1
ATOM 1588 N N . LEU A 1 206 ? 17.165 -5.949 -9.921 1.00 92.88 206 LEU A N 1
ATOM 1589 C CA . LEU A 1 206 ? 17.062 -5.106 -8.724 1.00 92.88 206 LEU A CA 1
ATOM 1590 C C . LEU A 1 206 ? 15.899 -5.505 -7.812 1.00 92.88 206 LEU A C 1
ATOM 1592 O O . LEU A 1 206 ? 16.030 -5.454 -6.590 1.00 92.88 206 LEU A O 1
ATOM 1596 N N . VAL A 1 207 ? 14.751 -5.858 -8.394 1.00 94.50 207 VAL A N 1
ATOM 1597 C CA . VAL A 1 207 ? 1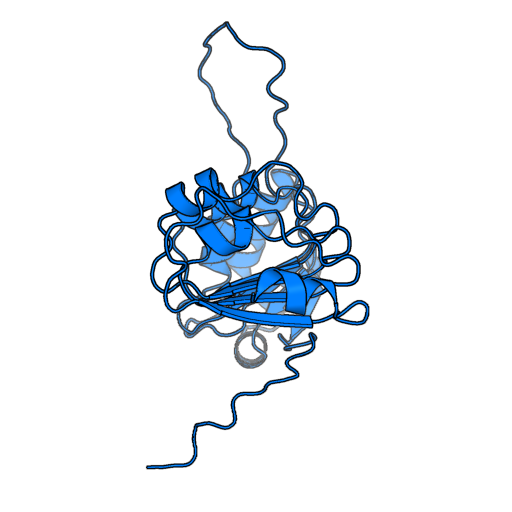3.512 -6.159 -7.664 1.00 94.50 207 VAL A CA 1
ATOM 1598 C C . VAL A 1 207 ? 12.731 -7.288 -8.327 1.00 94.50 207 VAL A C 1
ATOM 1600 O O . VAL A 1 207 ? 12.708 -7.429 -9.547 1.00 94.50 207 VAL A O 1
ATOM 1603 N N . GLU A 1 208 ? 11.991 -8.056 -7.535 1.00 95.06 208 GLU A N 1
ATOM 1604 C CA . GLU A 1 208 ? 10.973 -8.965 -8.051 1.00 95.06 208 GLU A CA 1
ATOM 1605 C C . GLU A 1 208 ? 9.893 -8.174 -8.802 1.00 95.06 208 GLU A C 1
ATOM 1607 O O . GLU A 1 208 ? 9.215 -7.324 -8.224 1.00 95.06 208 GLU A O 1
ATOM 1612 N N . THR A 1 209 ? 9.668 -8.488 -10.076 1.00 91.19 209 THR A N 1
ATOM 1613 C CA . THR A 1 209 ? 8.529 -7.951 -10.835 1.00 91.19 209 THR A CA 1
ATOM 1614 C C . THR A 1 209 ? 7.429 -8.999 -10.919 1.00 91.19 209 THR A C 1
ATOM 1616 O O . THR A 1 209 ? 7.672 -10.103 -11.409 1.00 91.19 209 THR A O 1
ATOM 1619 N N . GLY A 1 210 ? 6.218 -8.657 -10.496 1.00 88.81 210 GLY A N 1
ATOM 1620 C CA . GLY A 1 210 ? 5.042 -9.510 -10.622 1.00 88.81 210 GLY A CA 1
ATOM 1621 C C . GLY A 1 210 ? 3.890 -8.804 -11.324 1.00 88.81 210 GLY A C 1
ATOM 1622 O O . GLY A 1 210 ? 3.849 -7.578 -11.426 1.00 88.81 210 GLY A O 1
ATOM 1623 N N . ASN A 1 211 ? 2.926 -9.597 -11.778 1.00 89.62 211 ASN A N 1
ATOM 1624 C CA . ASN A 1 211 ? 1.666 -9.067 -12.276 1.00 89.62 211 ASN A CA 1
ATOM 1625 C C . ASN A 1 211 ? 0.837 -8.537 -11.107 1.00 89.62 211 ASN A C 1
ATOM 1627 O O . ASN A 1 211 ? 0.665 -9.215 -10.094 1.00 89.62 211 ASN A O 1
ATOM 1631 N N . PHE A 1 212 ? 0.291 -7.338 -11.267 1.00 86.94 212 PHE A N 1
ATOM 1632 C CA . PHE A 1 212 ? -0.707 -6.820 -10.356 1.00 86.94 212 PHE A CA 1
ATOM 1633 C C . PHE A 1 212 ? -1.966 -7.688 -10.409 1.00 86.94 212 PHE A C 1
ATOM 1635 O O . PHE A 1 212 ? -2.520 -7.950 -11.478 1.00 86.94 212 PHE A O 1
ATOM 1642 N N . SER A 1 213 ? -2.424 -8.079 -9.228 1.00 81.88 213 SER A N 1
ATOM 1643 C CA . SER A 1 213 ? -3.641 -8.836 -8.982 1.00 81.88 213 SER A CA 1
ATOM 1644 C C . SER A 1 213 ? -4.298 -8.298 -7.708 1.00 81.88 213 SER A C 1
ATOM 1646 O O . SER A 1 213 ? -3.629 -7.779 -6.807 1.00 81.88 213 SER A O 1
ATOM 1648 N N . VAL A 1 214 ? -5.627 -8.368 -7.642 1.00 72.75 214 VAL A N 1
ATOM 1649 C CA . VAL A 1 214 ? -6.378 -8.024 -6.430 1.00 72.75 214 VAL A CA 1
ATOM 1650 C C . VAL A 1 214 ? -6.424 -9.275 -5.551 1.00 72.75 214 VAL A C 1
ATOM 1652 O O . VAL A 1 214 ? -7.359 -10.059 -5.637 1.00 72.75 214 VAL A O 1
ATOM 1655 N N . ASP A 1 215 ? -5.392 -9.467 -4.728 1.00 66.88 215 ASP A N 1
ATOM 1656 C CA . ASP A 1 215 ? -5.211 -10.688 -3.916 1.00 66.88 215 ASP A CA 1
ATOM 1657 C C . ASP A 1 215 ? -5.932 -10.658 -2.556 1.00 66.88 215 ASP A C 1
ATOM 1659 O O . ASP A 1 215 ? -5.742 -11.546 -1.728 1.00 66.88 215 ASP A O 1
ATOM 1663 N N . TRP A 1 216 ? -6.713 -9.616 -2.271 1.00 68.50 216 TRP A N 1
ATOM 1664 C CA . TRP A 1 216 ? -7.401 -9.455 -0.989 1.00 68.50 216 TRP A CA 1
ATOM 1665 C C . TRP A 1 216 ? -8.904 -9.667 -1.141 1.00 68.50 216 TRP A C 1
ATOM 1667 O O . TRP A 1 216 ? -9.449 -9.416 -2.224 1.00 68.50 216 TRP A O 1
ATOM 1677 N N . PRO A 1 217 ? -9.592 -10.104 -0.067 1.00 57.94 217 PRO A N 1
ATOM 1678 C CA . PRO A 1 217 ? -11.028 -10.310 -0.105 1.00 57.94 217 PRO A CA 1
ATOM 1679 C C . PRO A 1 217 ? -11.696 -9.004 -0.541 1.00 57.94 217 PRO A C 1
ATOM 1681 O O . PRO A 1 217 ? -11.652 -7.985 0.142 1.00 57.94 217 PRO A O 1
ATOM 1684 N N . THR A 1 218 ? -12.310 -9.037 -1.717 1.00 59.06 218 THR A N 1
ATOM 1685 C CA . THR A 1 218 ? -13.306 -8.057 -2.147 1.00 59.06 218 THR A CA 1
ATOM 1686 C C . THR A 1 218 ? -14.652 -8.774 -2.085 1.00 59.06 218 THR A C 1
ATOM 1688 O O . THR A 1 218 ? -15.209 -9.123 -3.120 1.00 59.06 218 THR A O 1
ATOM 1691 N N . PRO A 1 219 ? -15.156 -9.095 -0.875 1.00 52.19 219 PRO A N 1
ATOM 1692 C CA . PRO A 1 219 ? -16.358 -9.914 -0.726 1.00 52.19 219 PRO A CA 1
ATOM 1693 C C . PRO A 1 219 ? -17.585 -9.230 -1.339 1.00 52.19 219 PRO A C 1
ATOM 1695 O O . PRO A 1 219 ? -18.533 -9.901 -1.732 1.00 52.19 219 PRO A O 1
ATOM 1698 N N . PHE A 1 220 ? -17.542 -7.902 -1.476 1.00 55.34 220 PHE A N 1
ATOM 1699 C CA . PHE A 1 220 ? -18.581 -7.090 -2.091 1.00 55.34 220 PHE A CA 1
ATOM 1700 C C . PHE A 1 220 ? -18.082 -6.509 -3.421 1.00 55.34 220 PHE A C 1
ATOM 1702 O O . PHE A 1 220 ? -17.883 -5.300 -3.558 1.00 55.34 220 PHE A O 1
ATOM 1709 N N . VAL A 1 221 ? -17.837 -7.366 -4.419 1.00 54.84 221 VAL A N 1
ATOM 1710 C CA . VAL A 1 221 ? -17.663 -6.890 -5.800 1.00 54.84 221 VAL A CA 1
ATOM 1711 C C . VAL A 1 221 ? -18.953 -6.170 -6.193 1.00 54.84 221 VAL A C 1
ATOM 1713 O O . VAL A 1 221 ? -20.029 -6.762 -6.231 1.00 54.84 221 VAL A O 1
ATOM 1716 N N . SER A 1 222 ? -18.873 -4.861 -6.421 1.00 48.19 222 SER A N 1
ATOM 1717 C CA . SER A 1 222 ? -20.023 -4.054 -6.805 1.00 48.19 222 SER A CA 1
ATOM 1718 C C . SER A 1 222 ? -20.394 -4.321 -8.266 1.00 48.19 222 SER A C 1
ATOM 1720 O O . SER A 1 222 ? -19.996 -3.587 -9.169 1.00 48.19 222 SER A O 1
ATOM 1722 N N . ASP A 1 223 ? -21.230 -5.334 -8.493 1.00 36.12 223 ASP A N 1
ATOM 1723 C CA . ASP A 1 223 ? -21.884 -5.652 -9.776 1.00 36.12 223 ASP A CA 1
ATOM 1724 C C . ASP A 1 223 ? -22.934 -4.598 -10.216 1.00 36.12 223 ASP A C 1
ATOM 1726 O O . ASP A 1 223 ? -23.954 -4.897 -10.834 1.00 36.12 223 ASP A O 1
ATOM 1730 N N . TYR A 1 224 ? -22.695 -3.311 -9.953 1.00 39.19 224 TYR A N 1
ATOM 1731 C CA . TYR A 1 224 ? -23.599 -2.210 -10.316 1.00 39.19 224 TYR A CA 1
ATOM 1732 C C . TYR A 1 224 ? -23.213 -1.501 -11.623 1.00 39.19 224 TYR A C 1
ATOM 1734 O O . TYR A 1 224 ? -23.404 -0.296 -11.775 1.00 39.19 224 TYR A O 1
ATOM 1742 N N . ARG A 1 225 ? -22.713 -2.242 -12.618 1.00 38.88 225 ARG A N 1
ATOM 1743 C CA . ARG A 1 225 ? -22.608 -1.751 -14.006 1.00 38.88 225 ARG A CA 1
ATOM 1744 C C . ARG A 1 225 ? -23.203 -2.731 -15.013 1.00 38.88 225 ARG A C 1
ATOM 1746 O O . ARG A 1 225 ? -22.532 -3.168 -15.936 1.00 38.88 225 ARG A O 1
ATOM 1753 N N . LYS A 1 226 ? -24.496 -3.028 -14.865 1.00 35.47 226 LYS A N 1
ATOM 1754 C CA . LYS A 1 226 ? -25.361 -3.467 -15.976 1.00 35.47 226 LYS A CA 1
ATOM 1755 C C . LYS A 1 226 ? -26.805 -3.009 -15.785 1.00 35.47 226 LYS A C 1
ATOM 1757 O O . LYS A 1 226 ? -27.688 -3.850 -15.782 1.00 35.47 226 LYS A O 1
ATOM 1762 N N . ARG A 1 227 ? -27.069 -1.708 -15.619 1.00 36.88 227 ARG A N 1
ATOM 1763 C CA . ARG A 1 227 ? -28.377 -1.107 -15.964 1.00 36.88 227 ARG A CA 1
ATOM 1764 C C . ARG A 1 227 ? -28.207 0.372 -16.293 1.00 36.88 227 ARG A C 1
ATOM 1766 O O . ARG A 1 227 ? -28.235 1.204 -15.390 1.00 36.88 227 ARG A O 1
ATOM 1773 N N . ARG A 1 228 ? -28.029 0.669 -17.574 1.00 34.78 228 ARG A N 1
ATOM 1774 C CA . ARG A 1 228 ? -28.781 1.677 -18.331 1.00 34.78 228 ARG A CA 1
ATOM 1775 C C . ARG A 1 228 ? -28.483 1.480 -19.806 1.00 34.78 228 ARG A C 1
ATOM 1777 O O . ARG A 1 228 ? -27.298 1.240 -20.116 1.00 34.78 228 ARG A O 1
#

Solvent-accessible surface area (backbone atoms only — not comparable to full-atom values): 12958 Å² total; per-residue (Å²): 111,72,54,62,55,56,49,67,44,68,83,42,38,69,47,78,46,75,44,93,68,84,79,79,67,93,79,62,74,71,34,58,37,71,50,22,29,38,42,34,38,29,34,72,54,29,62,56,49,50,34,46,35,22,60,50,18,33,36,43,36,44,40,56,85,71,82,56,43,66,49,49,62,71,22,50,59,92,74,43,45,74,46,38,29,32,43,33,39,36,79,84,56,67,69,41,49,51,47,46,25,70,74,46,38,61,26,29,32,44,34,47,40,44,73,86,44,45,69,67,58,55,59,70,44,55,57,74,48,84,83,72,90,63,94,70,95,82,75,80,86,70,73,87,65,47,41,27,51,49,29,24,35,43,33,34,62,33,54,83,66,81,70,55,44,62,66,43,43,55,51,49,48,56,40,41,76,62,59,32,55,60,40,34,39,21,38,34,58,70,46,70,71,71,50,59,66,69,41,49,49,56,34,51,74,68,24,49,75,45,66,44,72,87,89,61,94,63,90,74,70,79,82,82,84,82,84,133

Radius of gyration: 19.16 Å; Cα contacts (8 Å, |Δi|>4): 402; chains: 1; bounding box: 50×37×46 Å

Secondary structure (DSSP, 8-state):
-HHHHHHH-TT--EEEEE-S----GGGPPPEE-TT--EEEEES-HHHHHHHEE-TT--EEEEE-SS--HHHHHHH--TTS-TT--EEEEES--HHHHHHHHHH-TT-SEEEEESTT--HHHHHHHS------------SS------TTTT--EEEES--SSPP-HHHHHHHHHHHHHTT----EEEE-HHHHHHS-HHHHHHHHHHSEEEE----S--TT-----S--

Sequence (228 aa):
MLGDFLMALHSLTHLELRVACFLDTASWLPIVLPNLQFLKLDDDIAEALHTIRATRMVVLLLVPRSLVAESVLAAVMNNQFPALQHLIFRDFSHNDLDVLAQKFPSIERLTCKGDGFNVHTVLTTIPRGSSSSHVDDRSGPASHQLPWSRLNTIAVSSSVEALDAVALCDKIRILQDAGHPIRKLLLPPKQLARENADALLGLRGLVETGNFSVDWPTPFVSDYRKRR

pLDDT: mean 77.48, std 16.27, range [34.78, 96.12]

Mean predicted aligned error: 10.12 Å

Nearest PDB structures (foldseek):
  3ivs-assembly1_B  TM=3.455E-01  e=7.262E-02  Schizosaccharomyces pombe
  3a9i-assembly1_A-2  TM=4.021E-01  e=7.388E-01  Thermus thermophilus HB27
  4tv5-assembly1_A  TM=3.403E-01  e=2.110E+00  Staphylococcus aureus subsp. aureus str. Newman
  2ppg-assembly1_B-2  TM=3.607E-01  e=4.326E+00  Sinorhizobium meliloti 1021